Protein AF-A0A1M3M827-F1 (afdb_monomer)

Sequence (203 aa):
MSAQQFSNLPTFYITTDSAQPITSKSTWLPGYLSIVSSDSTERLSGPMTVRGRGNSTWNMAKKPYRIKMAKKTKLLNLPAHEKDWVLLANHADKTLIRNAVAFKIGSLLGFEFTPSARFVDVVVNNQFMGNYMLTDQIERGDLRVRLEKLDSTMSEQPALSGGYLLEIDGFASSEPVWFTSSQAVKITVKYPDDDEITPEQLN

Radius of gyration: 18.42 Å; Cα contacts (8 Å, |Δi|>4): 402; chains: 1; bounding box: 48×32×52 Å

Secondary structure (DSSP, 8-state):
-----SSSS-EEEEEEGGG-----SSPPEEEEEEEE-SSGGG-EEEEEEEEE--SGGGGSSS--EEEEEEEEE--TT-S--EEEEEEE--TT-TTS-HHHHHHHHHHHTT-S----EEEEEEEETTEEEEEEEEEE-SSB-TTSB--PPP-TT--STTGGGS--EEEE-TTGGGSSSEEE-TTS-EEEEEES-TTT--GGGG-

Foldseek 3Di:
DDDEAPDQFKEKEWEFVVLDDQLAQPDWTKTKIFIDHPPPVQTDIAIKTKHFDDDVQCPDPQTKMKIFGPAQPDHRVDPGRHGIKIWAPCVVPPVLCPLVVVLVVCVVVPPVAGKDWGKYWYDRSNRTRGITIIIDDADDDDNHPPWFDQDLVDLDPPSLVTDWDKDQDPVQVVALAWDADPVRTIIHTRPPDSVSDDPSNVD

pLDDT: mean 92.3, std 9.79, range [47.59, 98.88]

Nearest PDB structures (foldseek):
  8b8n-assembly1_A  TM=4.240E-01  e=1.982E+00  Homo sapiens
  3g7x-assembly1_A  TM=3.736E-01  e=1.982E+00  Rhipicephalus appendiculatus
  8cg6-assembly1_B  TM=3.820E-01  e=2.655E+00  Cercospora nicotianae

Mean predicted aligned error: 4.89 Å

Solvent-accessible surface area (backbone atoms only — not comparable to full-atom values): 11693 Å² total; per-residue (Å²): 131,82,92,65,53,91,58,98,39,38,19,39,40,38,38,35,58,94,60,55,78,81,84,35,66,81,55,70,42,51,30,37,40,38,35,36,46,94,52,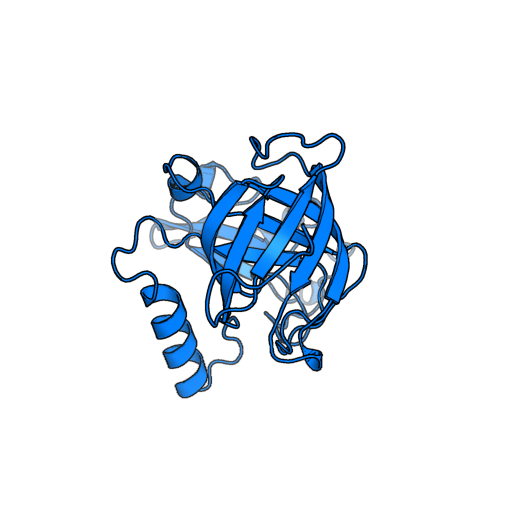70,86,44,42,48,70,48,55,26,32,36,23,28,35,74,69,78,53,45,79,43,95,56,65,24,37,37,39,34,38,80,52,66,42,58,62,71,77,42,87,38,66,41,35,58,34,28,35,42,38,42,67,89,45,91,79,62,41,67,66,51,51,53,30,51,49,36,51,74,73,63,47,94,58,53,62,56,71,44,68,28,34,36,26,49,63,90,40,79,71,47,66,29,36,39,29,59,52,96,48,80,37,76,84,39,48,76,58,54,81,64,58,80,88,49,84,49,84,75,55,68,71,48,44,72,39,76,39,86,28,99,60,21,92,78,46,96,44,56,52,67,48,99,84,72,47,41,29,23,57,67,30,57,48,83,92,57,56,52,75,73,80,74,110

Structure (mmCIF, N/CA/C/O backbone):
data_AF-A0A1M3M827-F1
#
_entry.id   AF-A0A1M3M827-F1
#
loop_
_atom_site.group_PDB
_atom_site.id
_atom_site.type_symbol
_atom_site.label_atom_id
_atom_site.label_alt_id
_atom_site.label_comp_id
_atom_site.label_asym_id
_atom_site.label_entity_id
_atom_site.label_seq_id
_atom_site.pdbx_PDB_ins_code
_atom_site.Cartn_x
_atom_site.Cartn_y
_atom_site.Cartn_z
_atom_site.occupancy
_atom_site.B_iso_or_equiv
_atom_site.auth_seq_id
_atom_site.auth_comp_id
_atom_site.auth_asym_id
_atom_site.auth_atom_id
_atom_site.pdbx_PDB_model_num
ATOM 1 N N . MET A 1 1 ? -12.960 4.162 25.028 1.00 47.59 1 MET A N 1
ATOM 2 C CA . MET A 1 1 ? -13.946 3.492 24.152 1.00 47.59 1 MET A CA 1
ATOM 3 C C . MET A 1 1 ? -13.252 2.312 23.498 1.00 47.59 1 MET A C 1
ATOM 5 O O . MET A 1 1 ? -12.124 2.488 23.053 1.00 47.59 1 MET A O 1
ATOM 9 N N . SER A 1 2 ? -13.852 1.122 23.516 1.00 62.44 2 SER A N 1
ATOM 10 C CA . SER A 1 2 ? -13.335 -0.037 22.779 1.00 62.44 2 SER A CA 1
ATOM 11 C C . SER A 1 2 ? -13.371 0.246 21.274 1.00 62.44 2 SER A C 1
ATOM 13 O O . SER A 1 2 ? -14.299 0.891 20.792 1.00 62.44 2 SER A O 1
ATOM 15 N N . ALA A 1 3 ? -12.349 -0.196 20.539 1.00 81.94 3 ALA A N 1
ATOM 16 C CA . ALA A 1 3 ? -12.320 -0.077 19.084 1.00 81.94 3 ALA A CA 1
ATOM 17 C C . ALA A 1 3 ? -13.508 -0.850 18.469 1.00 81.94 3 ALA A C 1
ATOM 19 O O . ALA A 1 3 ? -13.779 -1.982 18.871 1.00 81.94 3 ALA A O 1
ATOM 20 N N . GLN A 1 4 ? -14.218 -0.241 17.519 1.00 90.50 4 GLN A N 1
ATOM 21 C CA . GLN A 1 4 ? -15.413 -0.788 16.868 1.00 90.50 4 GLN A CA 1
ATOM 22 C C . GLN A 1 4 ? -15.358 -0.488 15.364 1.00 90.50 4 GLN A C 1
ATOM 24 O O . GLN A 1 4 ? -14.678 0.434 14.929 1.00 90.50 4 GLN A O 1
ATOM 29 N N . GLN A 1 5 ? -16.081 -1.245 14.544 1.00 93.88 5 GLN A N 1
ATOM 30 C CA . GLN A 1 5 ? -16.286 -0.825 13.161 1.00 93.88 5 GLN A CA 1
ATOM 31 C C . GLN A 1 5 ? -17.116 0.466 13.079 1.00 93.88 5 GLN A C 1
ATOM 33 O O . GLN A 1 5 ? -18.103 0.617 13.799 1.00 93.88 5 GLN A O 1
ATOM 38 N N . PHE A 1 6 ? -16.737 1.376 12.179 1.00 90.69 6 PHE A N 1
ATOM 39 C CA . PHE A 1 6 ? -17.527 2.582 11.876 1.00 90.69 6 PHE A CA 1
ATOM 40 C C . PHE A 1 6 ? -18.672 2.303 10.895 1.00 90.69 6 PHE A C 1
ATOM 42 O O . PHE A 1 6 ? -19.674 3.016 10.889 1.00 90.69 6 PHE A O 1
ATOM 49 N N . SER A 1 7 ? -18.526 1.264 10.076 1.00 92.81 7 SER A N 1
ATOM 50 C CA . SER A 1 7 ? -19.512 0.807 9.099 1.00 92.81 7 SER A CA 1
ATOM 51 C C . SER A 1 7 ? -19.560 -0.727 9.059 1.00 92.81 7 SER A C 1
ATOM 53 O O . SER A 1 7 ? -19.103 -1.402 9.980 1.00 92.81 7 SER A O 1
ATOM 55 N N . ASN A 1 8 ? -20.099 -1.306 7.986 1.00 93.62 8 ASN A N 1
ATOM 56 C CA . ASN A 1 8 ? -19.987 -2.738 7.704 1.00 93.62 8 ASN A CA 1
ATOM 57 C C . ASN A 1 8 ? -18.618 -3.140 7.113 1.00 93.62 8 ASN A C 1
ATOM 59 O O . ASN A 1 8 ? -18.412 -4.316 6.817 1.00 93.62 8 ASN A O 1
ATOM 63 N N . LEU A 1 9 ? -17.684 -2.198 6.943 1.00 97.25 9 LEU A N 1
ATOM 64 C CA . LEU A 1 9 ? -16.316 -2.457 6.493 1.00 97.25 9 LEU A CA 1
ATOM 65 C C . LEU A 1 9 ? -15.373 -2.729 7.676 1.00 97.25 9 LEU A C 1
ATOM 67 O O . LEU A 1 9 ? -15.563 -2.159 8.758 1.00 97.25 9 LEU A O 1
ATOM 71 N N . PRO A 1 10 ? -14.316 -3.544 7.498 1.00 98.12 10 PRO A N 1
ATOM 72 C CA . PRO A 1 10 ? -13.241 -3.634 8.477 1.00 98.12 10 PRO A CA 1
ATOM 73 C C . PRO A 1 10 ? -12.645 -2.251 8.752 1.00 98.12 10 PRO A C 1
ATOM 75 O O . PRO A 1 10 ? -12.460 -1.452 7.833 1.00 98.12 10 PRO A O 1
ATOM 78 N N . THR A 1 11 ? -12.337 -1.960 10.012 1.00 98.62 11 THR A N 1
ATOM 79 C CA . THR A 1 11 ? -11.741 -0.686 10.427 1.00 98.62 11 THR A CA 1
ATOM 80 C C . THR A 1 11 ? -10.292 -0.885 10.842 1.00 98.62 11 THR A C 1
ATOM 82 O O . THR A 1 11 ? -9.988 -1.694 11.717 1.00 98.62 11 THR A O 1
ATOM 85 N N . PHE A 1 12 ? -9.405 -0.119 10.217 1.00 98.62 12 PHE A N 1
ATOM 86 C CA . PHE A 1 12 ? -7.981 -0.052 10.505 1.00 98.62 12 PHE A CA 1
ATOM 87 C C . PHE A 1 12 ? -7.730 1.112 11.458 1.00 98.62 12 PHE A C 1
ATOM 89 O O . PHE A 1 12 ? -7.8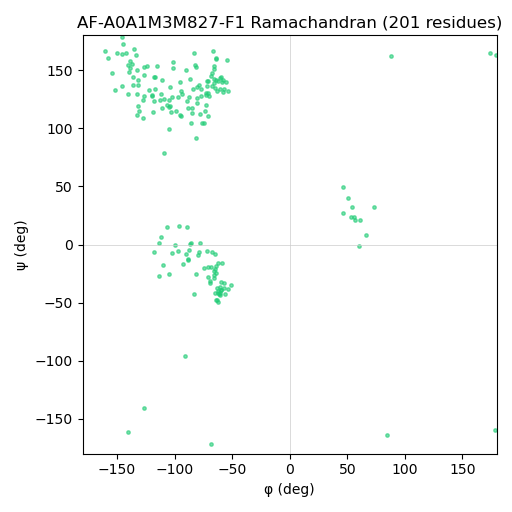43 2.275 11.074 1.00 98.62 12 PHE A O 1
ATOM 96 N N . TYR A 1 13 ? -7.357 0.799 12.691 1.00 98.56 13 TYR A N 1
ATOM 97 C CA . TYR A 1 13 ? -6.877 1.762 13.671 1.00 98.56 13 TYR A CA 1
ATOM 98 C C . TYR A 1 13 ? -5.356 1.812 13.625 1.00 98.56 13 TYR A C 1
ATOM 100 O O . TYR A 1 13 ? -4.685 0.857 14.013 1.00 98.56 13 TYR A O 1
ATOM 108 N N . ILE A 1 14 ? -4.824 2.925 13.138 1.00 98.69 14 ILE A N 1
ATOM 109 C CA . ILE A 1 14 ? -3.396 3.212 13.061 1.00 98.69 14 ILE A CA 1
ATOM 110 C C . ILE A 1 14 ? -3.060 4.203 14.172 1.00 98.69 14 ILE A C 1
ATOM 112 O O . ILE A 1 14 ? -3.570 5.324 14.190 1.00 98.69 14 ILE A O 1
ATOM 116 N N . THR A 1 15 ? -2.179 3.806 15.081 1.00 98.62 15 THR A N 1
ATOM 117 C CA . THR A 1 15 ? -1.658 4.678 16.138 1.00 98.62 15 THR A CA 1
ATOM 118 C C . THR A 1 15 ? -0.157 4.799 15.957 1.00 98.62 15 THR A C 1
ATOM 120 O O . THR A 1 15 ? 0.551 3.805 16.088 1.00 98.62 15 THR A O 1
ATOM 123 N N . THR A 1 16 ? 0.331 5.990 15.625 1.00 98.75 16 THR A N 1
ATOM 124 C CA . THR A 1 16 ? 1.771 6.263 15.568 1.00 98.75 16 THR A CA 1
ATOM 125 C C . THR A 1 16 ? 2.313 6.539 16.966 1.00 98.75 16 THR A C 1
ATOM 127 O O . THR A 1 16 ? 1.587 7.015 17.847 1.00 98.75 16 THR A O 1
ATOM 130 N N . ASP A 1 17 ? 3.597 6.264 17.174 1.00 98.44 17 ASP A N 1
ATOM 131 C CA . ASP A 1 17 ? 4.261 6.550 18.444 1.00 98.44 17 ASP A CA 1
ATOM 132 C C . ASP A 1 17 ? 4.130 8.039 18.785 1.00 98.44 17 ASP A C 1
ATOM 134 O O . ASP A 1 17 ? 4.293 8.912 17.928 1.00 98.44 17 ASP A O 1
ATOM 138 N N . SER A 1 18 ? 3.774 8.335 20.037 1.00 97.00 18 SER A N 1
ATOM 139 C CA . SER A 1 18 ? 3.491 9.697 20.519 1.00 97.00 18 SER A CA 1
ATOM 140 C C . SER A 1 18 ? 2.446 10.465 19.689 1.00 97.00 18 SER A C 1
ATOM 142 O O . SER A 1 18 ? 2.452 11.695 19.686 1.00 97.00 18 SER A O 1
ATOM 144 N N . ALA A 1 19 ? 1.563 9.756 18.973 1.00 97.56 19 ALA A N 1
ATOM 145 C CA . ALA A 1 19 ? 0.551 10.322 18.079 1.00 97.56 19 ALA A CA 1
ATOM 146 C C . ALA A 1 19 ? 1.119 11.283 17.011 1.00 97.56 19 ALA A C 1
ATOM 148 O O . ALA A 1 19 ? 0.445 12.224 16.582 1.00 97.56 19 ALA A O 1
ATOM 149 N N . GLN A 1 20 ? 2.352 11.038 16.554 1.00 98.25 20 GLN A N 1
ATOM 150 C CA . GLN A 1 20 ? 3.009 11.846 15.524 1.00 98.25 20 GLN A CA 1
ATOM 151 C C . GLN A 1 20 ? 2.194 11.886 14.216 1.00 98.25 20 GLN A C 1
ATOM 153 O O . GLN A 1 20 ? 1.786 10.832 13.714 1.00 98.25 20 GLN A O 1
ATOM 158 N N . PRO A 1 21 ? 1.959 13.066 13.617 1.00 97.94 21 PRO A N 1
ATOM 159 C CA . PRO A 1 21 ? 1.215 13.167 12.369 1.00 97.94 21 PRO A CA 1
ATOM 160 C C . PRO A 1 21 ? 2.028 12.616 11.188 1.00 97.94 21 PRO A C 1
ATOM 162 O O . PRO A 1 21 ? 3.225 12.862 11.055 1.00 97.94 21 PRO A O 1
ATOM 165 N N . ILE A 1 22 ? 1.360 11.908 10.274 1.00 98.31 22 ILE A N 1
ATOM 166 C CA . ILE A 1 22 ? 1.992 11.346 9.073 1.00 98.31 22 ILE A CA 1
ATOM 167 C C . ILE A 1 22 ? 2.097 12.440 8.000 1.00 98.31 22 ILE A C 1
ATOM 169 O O . ILE A 1 22 ? 1.177 12.638 7.204 1.00 98.31 22 ILE A O 1
ATOM 173 N N . THR A 1 23 ? 3.219 13.159 7.978 1.00 97.56 23 THR A N 1
ATOM 174 C CA . THR A 1 23 ? 3.442 14.341 7.118 1.00 97.56 23 THR A CA 1
ATOM 175 C C . THR A 1 23 ? 4.511 14.146 6.043 1.00 97.56 23 THR A C 1
ATOM 177 O O . THR A 1 23 ? 4.770 15.062 5.264 1.00 97.56 23 THR A O 1
ATOM 180 N N . SER A 1 24 ? 5.115 12.960 5.957 1.00 97.62 24 SER A N 1
ATOM 181 C CA . SER A 1 24 ? 6.219 12.673 5.039 1.00 97.62 24 SER A CA 1
ATOM 182 C C . SER A 1 24 ? 5.945 11.447 4.175 1.00 97.62 24 SER A C 1
ATOM 184 O O . SER A 1 24 ? 5.335 10.474 4.623 1.00 97.62 24 SER A O 1
ATOM 186 N N . LYS A 1 25 ? 6.439 11.488 2.932 1.00 95.88 25 LYS A N 1
ATOM 187 C CA . LYS A 1 25 ? 6.474 10.334 2.026 1.00 95.88 25 LYS A CA 1
ATOM 188 C C . LYS A 1 25 ? 7.728 9.483 2.169 1.00 95.88 25 LYS A C 1
ATOM 190 O O . LYS A 1 25 ? 7.746 8.397 1.611 1.00 95.88 25 LYS A O 1
ATOM 195 N N . SER A 1 26 ? 8.767 9.952 2.847 1.00 94.62 26 SER A N 1
ATOM 196 C CA . SER A 1 26 ? 10.057 9.254 2.959 1.00 94.62 26 SER A CA 1
ATOM 197 C C . SER A 1 26 ? 10.345 8.789 4.384 1.00 94.62 26 SER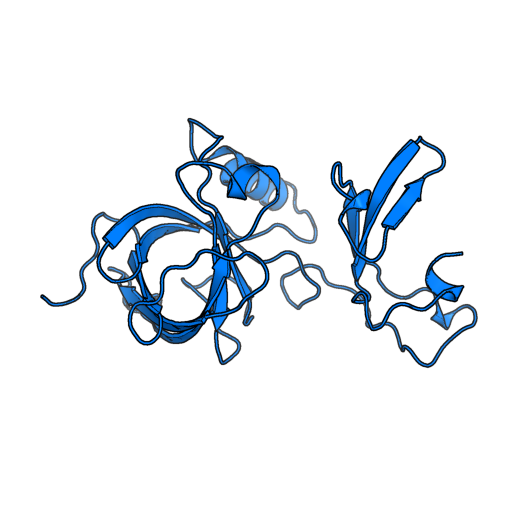 A C 1
ATOM 199 O O . SER A 1 26 ? 11.012 7.779 4.581 1.00 94.62 26 SER A O 1
ATOM 201 N N . THR A 1 27 ? 9.788 9.471 5.384 1.00 97.69 27 THR A N 1
ATOM 202 C CA . THR A 1 27 ? 9.985 9.140 6.796 1.00 97.69 27 THR A CA 1
ATOM 203 C C . THR A 1 27 ? 8.947 8.124 7.247 1.00 97.69 27 THR A C 1
ATOM 205 O O . THR A 1 27 ? 7.748 8.404 7.239 1.00 97.69 27 THR A O 1
ATOM 208 N N . TRP A 1 28 ? 9.412 6.949 7.658 1.00 98.44 28 TRP A N 1
ATOM 209 C CA . TRP A 1 28 ? 8.583 5.941 8.307 1.00 98.44 28 TRP A CA 1
ATOM 210 C C . TRP A 1 28 ? 8.404 6.281 9.784 1.00 98.44 28 TRP A C 1
ATOM 212 O O . TRP A 1 28 ? 9.386 6.445 10.504 1.00 98.44 28 TRP A O 1
ATOM 222 N N . LEU A 1 29 ? 7.155 6.356 10.233 1.00 98.75 29 LEU A N 1
ATOM 223 C CA . LEU A 1 29 ? 6.816 6.508 11.642 1.00 98.75 29 LEU A CA 1
ATOM 224 C C . LEU A 1 29 ? 6.489 5.135 12.235 1.00 98.75 29 LEU A C 1
ATOM 226 O O . LEU A 1 29 ? 5.648 4.439 11.660 1.00 98.75 29 LEU A O 1
ATOM 230 N N . PRO A 1 30 ? 7.124 4.727 13.345 1.00 98.75 30 PRO A N 1
ATOM 231 C CA . PRO A 1 30 ? 6.715 3.538 14.080 1.00 98.75 30 PRO A CA 1
ATOM 232 C C . PRO A 1 30 ? 5.328 3.726 14.705 1.00 98.75 30 PRO A C 1
ATOM 234 O O . PRO A 1 30 ? 4.872 4.848 14.953 1.00 98.75 30 PRO A O 1
ATOM 237 N N . GLY A 1 31 ? 4.640 2.610 14.914 1.00 98.44 31 GLY A N 1
ATOM 238 C CA . GLY A 1 31 ? 3.319 2.585 15.511 1.00 98.44 31 GLY A CA 1
ATOM 239 C C . GLY A 1 31 ? 2.727 1.185 15.599 1.00 98.44 31 GLY A C 1
ATOM 240 O O . GLY A 1 31 ? 3.411 0.158 15.529 1.00 98.44 31 GLY A O 1
ATOM 241 N N . TYR A 1 32 ? 1.409 1.146 15.736 1.00 98.62 32 TYR A N 1
ATOM 242 C CA . TYR A 1 32 ? 0.635 -0.070 15.918 1.00 98.62 32 TYR A CA 1
ATOM 243 C C . TYR A 1 32 ? -0.619 -0.037 15.044 1.00 98.62 32 TYR A C 1
ATOM 245 O O . TYR A 1 32 ? -1.301 0.986 14.950 1.00 98.62 32 TYR A O 1
ATOM 253 N N . LEU A 1 33 ? -0.921 -1.163 14.399 1.00 98.62 33 LEU A N 1
ATOM 254 C CA . LEU A 1 33 ? -2.166 -1.381 13.669 1.00 98.62 33 LEU A CA 1
ATOM 255 C C . LEU A 1 33 ? -3.074 -2.288 14.497 1.00 98.62 33 LEU A C 1
ATOM 257 O O . LEU A 1 33 ? -2.628 -3.318 14.999 1.00 98.62 33 LEU A O 1
ATOM 261 N N . SER A 1 34 ? -4.354 -1.942 14.582 1.00 98.31 34 SER A N 1
ATOM 262 C CA . SER A 1 34 ? -5.420 -2.821 15.058 1.00 98.31 34 SER A CA 1
ATOM 263 C C . SER A 1 34 ? -6.549 -2.864 14.031 1.00 98.31 34 SER A C 1
ATOM 265 O O . SER A 1 34 ? -7.070 -1.825 13.626 1.00 98.31 34 SER A O 1
ATOM 267 N N . ILE A 1 35 ? -6.909 -4.062 13.586 1.00 98.25 35 ILE A N 1
ATOM 268 C CA . ILE A 1 35 ? -7.969 -4.320 12.617 1.00 98.25 35 ILE A CA 1
ATOM 269 C C . ILE A 1 35 ? -9.172 -4.880 13.361 1.00 98.25 35 ILE A C 1
ATOM 271 O O . ILE A 1 35 ? -9.118 -5.966 13.944 1.00 98.25 35 ILE A O 1
ATOM 275 N N . VAL A 1 36 ? -10.279 -4.150 13.288 1.00 97.75 36 VAL A N 1
ATOM 276 C CA . VAL A 1 36 ? -11.575 -4.579 13.809 1.00 97.75 36 VAL A CA 1
ATOM 277 C C . VAL A 1 36 ? -12.462 -4.976 12.636 1.00 97.75 36 VAL A C 1
ATOM 279 O O . VAL A 1 36 ? -12.691 -4.177 11.732 1.00 97.75 36 VAL A O 1
ATOM 282 N N . SER A 1 37 ? -12.973 -6.204 12.658 1.00 97.06 37 SER A N 1
ATOM 283 C CA . SER A 1 37 ? -13.896 -6.738 11.651 1.00 97.06 37 SER A CA 1
ATOM 284 C C . SER A 1 37 ? -14.969 -7.598 12.319 1.00 97.06 37 SER A C 1
ATOM 286 O O . SER A 1 37 ? -14.763 -8.149 13.410 1.00 97.06 37 SER A O 1
ATOM 288 N N . SER A 1 38 ? -16.127 -7.709 11.678 1.00 95.44 38 SER A N 1
ATOM 289 C CA . SER A 1 38 ? -17.207 -8.603 12.091 1.00 95.44 38 SER A CA 1
ATOM 290 C C . SER A 1 38 ? -16.804 -10.058 11.862 1.00 95.44 38 SER A C 1
ATOM 292 O O . SER A 1 38 ? -17.126 -10.911 12.686 1.00 95.44 38 SER A O 1
ATOM 294 N N . ASP A 1 39 ? -16.013 -10.310 10.818 1.00 96.00 39 ASP A N 1
ATOM 295 C CA . ASP A 1 39 ? -15.304 -11.564 10.606 1.00 96.00 39 ASP A CA 1
ATOM 296 C C . ASP A 1 39 ? -14.116 -11.653 11.576 1.00 96.00 39 ASP A C 1
ATOM 298 O O . ASP A 1 39 ? -13.168 -10.865 11.523 1.00 96.00 39 ASP A O 1
ATOM 302 N N . SER A 1 40 ? -14.168 -12.613 12.499 1.00 94.81 40 SER A N 1
ATOM 303 C CA . SER A 1 40 ? -13.110 -12.815 13.488 1.00 94.81 40 SER A CA 1
ATOM 304 C C . SER A 1 40 ? -11.785 -13.267 12.873 1.00 94.81 40 SER A C 1
ATOM 306 O O . SER A 1 40 ? -10.746 -13.019 13.483 1.00 94.81 40 SER A O 1
ATOM 308 N N . THR A 1 41 ? -11.799 -13.872 11.682 1.00 96.56 41 THR A N 1
ATOM 309 C CA . THR A 1 41 ? -10.589 -14.328 10.975 1.00 96.56 41 THR A CA 1
ATOM 310 C C . THR A 1 41 ? -9.796 -13.172 10.365 1.00 96.56 41 THR A C 1
ATOM 312 O O . THR A 1 41 ? -8.599 -13.296 10.128 1.00 96.56 41 THR A O 1
ATOM 315 N N . GLU A 1 42 ? -10.440 -12.021 10.163 1.00 96.75 42 GLU A N 1
ATOM 316 C CA . GLU A 1 42 ? -9.810 -10.811 9.632 1.00 96.75 42 GLU A CA 1
ATOM 317 C C . GLU A 1 42 ? -9.200 -9.916 10.719 1.00 96.75 42 GLU A C 1
ATOM 319 O O . GLU A 1 42 ? -8.462 -8.975 10.411 1.00 96.75 42 GLU A O 1
ATOM 324 N N . ARG A 1 43 ? -9.520 -10.178 11.9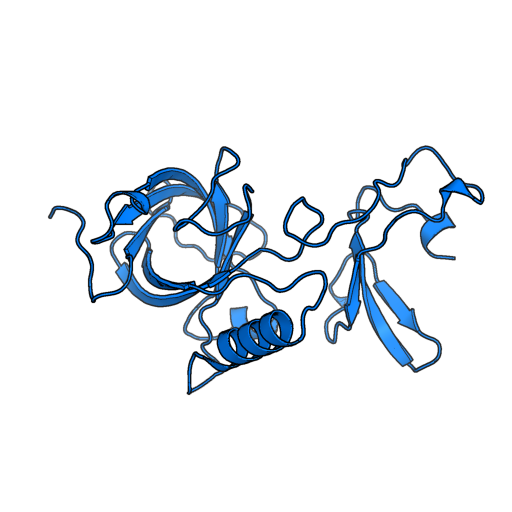92 1.00 97.19 43 ARG A N 1
ATOM 325 C CA . ARG A 1 43 ? -9.025 -9.390 13.123 1.00 97.19 43 ARG A CA 1
ATOM 326 C C . ARG A 1 43 ? -7.547 -9.657 13.329 1.00 97.19 43 ARG A C 1
ATOM 328 O O . ARG A 1 43 ? -7.111 -10.798 13.453 1.00 97.19 43 ARG A O 1
ATOM 335 N N . LEU A 1 44 ? -6.783 -8.583 13.430 1.00 96.88 44 LEU A N 1
ATOM 336 C CA . LEU A 1 44 ? -5.348 -8.651 13.637 1.00 96.88 44 LEU A CA 1
ATOM 337 C C . LEU A 1 44 ? -4.873 -7.387 14.328 1.00 96.88 44 LEU A C 1
ATOM 339 O O . LEU A 1 44 ? -5.385 -6.302 14.070 1.00 96.88 44 LEU A O 1
ATOM 343 N N . SER A 1 45 ? -3.849 -7.511 15.160 1.00 97.75 45 SER A N 1
ATOM 344 C CA . SER A 1 45 ? -3.137 -6.354 15.669 1.00 97.75 45 SER A CA 1
ATOM 345 C C . SER A 1 45 ? -1.639 -6.610 15.720 1.00 97.75 45 SER A C 1
ATOM 347 O O . SER A 1 45 ? -1.191 -7.743 15.908 1.00 97.75 45 SER A O 1
ATOM 349 N N . GLY A 1 46 ? -0.844 -5.564 15.529 1.00 97.88 46 GLY A N 1
ATOM 350 C CA . GLY A 1 46 ? 0.600 -5.712 15.565 1.00 97.88 46 GLY A CA 1
ATOM 351 C C . GLY A 1 46 ? 1.372 -4.426 15.305 1.00 97.88 46 GLY A C 1
ATOM 352 O O . GLY A 1 46 ? 0.822 -3.460 14.767 1.00 97.88 46 GLY A O 1
ATOM 353 N N . PRO A 1 47 ? 2.666 -4.424 15.669 1.00 98.62 47 PRO A N 1
ATOM 354 C CA . PRO A 1 47 ? 3.550 -3.310 15.389 1.00 98.62 47 PRO A CA 1
ATOM 355 C C . PRO A 1 47 ? 3.753 -3.151 13.882 1.00 98.62 47 PRO A C 1
ATOM 357 O O . PRO A 1 47 ? 3.868 -4.126 13.126 1.00 98.62 47 PRO A O 1
ATOM 360 N N . MET A 1 48 ? 3.814 -1.899 13.460 1.00 98.69 48 MET A N 1
ATOM 361 C CA . MET A 1 48 ? 3.949 -1.497 12.069 1.00 98.69 48 MET A CA 1
ATOM 362 C C . MET A 1 48 ? 4.703 -0.174 11.984 1.00 98.69 48 MET A C 1
ATOM 364 O O . MET A 1 48 ? 4.840 0.544 12.971 1.00 98.69 48 MET A O 1
ATOM 368 N N . THR A 1 49 ? 5.174 0.165 10.795 1.00 98.88 49 THR A N 1
ATOM 369 C CA . THR A 1 49 ? 5.531 1.539 10.460 1.00 98.88 49 THR A CA 1
ATOM 370 C C . THR A 1 49 ? 4.614 2.058 9.362 1.00 98.88 49 THR A C 1
ATOM 372 O O . THR A 1 49 ? 4.073 1.295 8.558 1.00 98.88 49 THR A O 1
ATOM 375 N N . VAL A 1 50 ? 4.421 3.372 9.313 1.00 98.81 50 VAL A N 1
ATOM 376 C CA . VAL A 1 50 ? 3.566 4.033 8.325 1.00 98.81 50 VAL A CA 1
ATOM 377 C C . VAL A 1 50 ? 4.237 5.278 7.768 1.00 98.81 50 VAL A C 1
ATOM 379 O O . VAL A 1 50 ? 4.932 6.003 8.477 1.00 98.81 50 VAL A O 1
ATOM 382 N N . ARG A 1 51 ? 4.012 5.539 6.483 1.00 98.69 51 ARG A N 1
ATOM 383 C CA . ARG A 1 51 ? 4.373 6.797 5.825 1.00 98.69 51 ARG A CA 1
ATOM 384 C C . ARG A 1 51 ? 3.310 7.210 4.818 1.00 98.69 51 ARG A C 1
ATOM 386 O O . ARG A 1 51 ? 2.472 6.408 4.394 1.00 98.69 51 ARG A O 1
ATOM 393 N N . GLY A 1 52 ? 3.369 8.465 4.399 1.00 98.38 52 GLY A N 1
ATOM 394 C CA . GLY A 1 52 ? 2.646 8.948 3.234 1.00 98.38 52 GLY A CA 1
ATOM 395 C C . GLY A 1 52 ? 3.120 8.288 1.940 1.00 98.38 52 GLY A C 1
ATOM 396 O O . GLY A 1 52 ? 4.232 7.762 1.857 1.00 98.38 52 GLY A O 1
ATOM 397 N N . ARG A 1 53 ? 2.294 8.338 0.894 1.00 96.38 53 ARG A N 1
ATOM 398 C CA . ARG A 1 53 ? 2.695 7.888 -0.447 1.00 96.38 53 ARG A CA 1
ATOM 399 C C . ARG A 1 53 ? 2.068 8.712 -1.570 1.00 96.38 53 ARG A C 1
ATOM 401 O O . ARG A 1 53 ? 1.226 9.578 -1.342 1.00 96.38 53 ARG A O 1
ATOM 408 N N . GLY A 1 54 ? 2.437 8.355 -2.797 1.00 93.12 54 GLY A N 1
ATOM 409 C CA . GLY A 1 54 ? 1.879 8.904 -4.027 1.00 93.12 54 GLY A CA 1
ATOM 410 C C . GLY A 1 54 ? 2.596 10.162 -4.510 1.00 93.12 54 GLY A C 1
ATOM 411 O O . GLY A 1 54 ? 3.311 10.828 -3.763 1.00 93.12 54 GLY A O 1
ATOM 412 N N . ASN A 1 55 ? 2.390 10.481 -5.782 1.00 91.69 55 ASN A N 1
ATOM 413 C CA . ASN A 1 55 ? 2.936 11.681 -6.408 1.00 91.69 55 ASN A CA 1
ATOM 414 C C . ASN A 1 55 ? 1.920 12.815 -6.263 1.00 91.69 55 ASN A C 1
ATOM 416 O O . ASN A 1 55 ? 1.807 13.397 -5.184 1.00 91.69 55 ASN A O 1
ATOM 420 N N . SER A 1 56 ? 1.091 13.055 -7.275 1.00 92.50 56 SER A N 1
ATOM 421 C CA . SER A 1 56 ? 0.053 14.096 -7.232 1.00 92.50 56 SER A CA 1
ATOM 422 C C . SER A 1 56 ? -0.938 13.937 -6.068 1.00 92.50 56 SER A C 1
ATOM 424 O O . SER A 1 56 ? -1.315 14.921 -5.432 1.00 92.50 56 SER A O 1
ATOM 426 N N . THR A 1 57 ? -1.321 12.701 -5.723 1.00 94.75 57 THR A N 1
ATOM 427 C CA . THR A 1 57 ? -2.295 12.423 -4.652 1.00 94.75 57 THR A CA 1
ATOM 428 C C . THR A 1 57 ? -1.810 12.821 -3.264 1.00 94.75 57 THR A C 1
ATOM 430 O O . THR A 1 57 ? -2.625 13.021 -2.368 1.00 94.75 57 THR A O 1
ATOM 433 N N . TRP A 1 58 ? -0.497 12.947 -3.063 1.00 96.06 58 TRP A N 1
ATOM 434 C CA . TRP A 1 58 ? 0.046 13.389 -1.782 1.00 96.06 58 TRP A CA 1
ATOM 435 C C . TRP A 1 58 ? -0.323 14.835 -1.462 1.00 96.06 58 TRP A C 1
ATOM 437 O O . TRP A 1 58 ? -0.491 15.178 -0.297 1.00 96.06 58 TRP A O 1
ATOM 447 N N . ASN A 1 59 ? -0.525 15.674 -2.475 1.00 95.50 59 ASN A N 1
ATOM 448 C CA . ASN A 1 59 ? -0.881 17.081 -2.292 1.00 95.50 59 ASN A CA 1
ATOM 449 C C . ASN A 1 59 ? -2.397 17.301 -2.144 1.00 95.50 59 ASN A C 1
ATOM 451 O O . ASN A 1 59 ? -2.840 18.425 -1.943 1.00 95.50 59 ASN A O 1
ATOM 455 N N . MET A 1 60 ? -3.203 16.236 -2.189 1.00 96.62 60 MET A N 1
ATOM 456 C CA . MET A 1 60 ? -4.658 16.310 -2.032 1.00 96.62 60 MET A CA 1
ATOM 457 C C . MET A 1 60 ? -5.081 16.349 -0.559 1.00 96.62 60 MET A C 1
ATOM 459 O O . MET A 1 60 ? -4.292 16.020 0.327 1.00 96.62 60 MET A O 1
ATOM 463 N N . ALA A 1 61 ? -6.333 16.724 -0.284 1.00 96.12 61 ALA A N 1
ATOM 464 C CA . ALA A 1 61 ? -6.839 16.850 1.086 1.00 96.12 61 ALA A CA 1
ATOM 465 C C . ALA A 1 61 ? -6.782 15.521 1.860 1.00 96.12 61 ALA A C 1
ATOM 467 O O . ALA A 1 61 ? -6.357 15.489 3.012 1.00 96.12 61 ALA A O 1
ATOM 468 N N . LYS A 1 62 ? -7.150 14.410 1.209 1.00 97.44 62 LYS A N 1
ATOM 469 C CA . LYS A 1 62 ? -7.111 13.072 1.809 1.00 97.44 62 LYS A CA 1
ATOM 470 C C . LYS A 1 62 ? -5.856 12.317 1.380 1.00 97.44 62 LYS A C 1
ATOM 472 O O . LYS A 1 62 ? -5.692 11.994 0.202 1.00 97.44 62 LYS A O 1
ATOM 477 N N . LYS A 1 63 ? -4.979 12.028 2.343 1.00 98.06 63 LYS A N 1
ATOM 478 C CA . LYS A 1 63 ? -3.659 11.435 2.095 1.00 98.06 63 LYS A CA 1
ATOM 479 C C . LYS A 1 63 ? -3.738 9.908 1.973 1.00 98.06 63 LYS A C 1
ATOM 481 O O . LYS A 1 63 ? -4.383 9.285 2.815 1.00 98.06 63 LYS A O 1
ATOM 486 N N . PRO A 1 64 ? -3.096 9.286 0.968 1.00 98.44 64 PRO A N 1
ATOM 487 C CA . PRO A 1 64 ? -2.885 7.842 0.930 1.00 98.44 64 PRO A CA 1
ATOM 488 C C . PRO A 1 64 ? -1.663 7.438 1.768 1.00 98.44 64 PRO A C 1
ATOM 490 O O . PRO A 1 64 ? -0.710 8.212 1.909 1.00 98.44 64 PRO A O 1
ATOM 493 N N . TYR A 1 65 ? -1.659 6.197 2.252 1.00 98.75 65 TYR A N 1
ATOM 494 C CA . TYR A 1 65 ? -0.611 5.679 3.136 1.00 98.75 65 TYR A CA 1
ATOM 495 C C . TYR A 1 65 ? 0.002 4.385 2.603 1.00 98.75 65 TYR A C 1
ATOM 497 O O . TYR A 1 65 ? -0.649 3.615 1.892 1.00 98.75 65 TYR A O 1
ATOM 505 N N . ARG A 1 66 ? 1.261 4.143 2.966 1.00 98.69 66 ARG A N 1
ATOM 506 C CA . ARG A 1 66 ? 1.893 2.821 2.914 1.00 98.69 66 ARG A CA 1
ATOM 507 C C . ARG A 1 66 ? 2.136 2.384 4.354 1.00 98.69 66 ARG A C 1
ATOM 509 O O . ARG A 1 66 ? 2.680 3.162 5.138 1.00 98.69 66 ARG A O 1
ATOM 516 N N . ILE A 1 67 ? 1.717 1.171 4.685 1.00 98.56 67 ILE A N 1
ATOM 517 C CA . ILE A 1 67 ? 1.954 0.538 5.984 1.00 98.56 67 ILE A CA 1
ATOM 518 C C . ILE A 1 67 ? 2.930 -0.620 5.789 1.00 98.56 67 ILE A C 1
ATOM 520 O O . ILE A 1 67 ? 2.864 -1.320 4.780 1.00 98.56 67 ILE A O 1
ATOM 524 N N . LYS A 1 68 ? 3.837 -0.817 6.739 1.00 98.69 68 LYS A N 1
ATOM 525 C CA . LYS A 1 68 ? 4.799 -1.917 6.752 1.00 98.69 68 LYS A CA 1
ATOM 526 C C . LYS A 1 68 ? 4.697 -2.635 8.089 1.00 98.69 68 LYS A C 1
ATOM 528 O O . LYS A 1 68 ? 5.082 -2.099 9.123 1.00 98.69 68 LYS A O 1
ATOM 533 N N . MET A 1 69 ? 4.157 -3.845 8.074 1.00 98.69 69 MET A N 1
ATOM 534 C CA . MET A 1 69 ? 4.054 -4.695 9.258 1.00 98.69 69 MET A CA 1
ATOM 535 C C . MET A 1 69 ? 5.449 -5.162 9.692 1.00 98.69 69 MET A C 1
ATOM 537 O O . MET A 1 69 ? 6.305 -5.450 8.852 1.00 98.69 69 MET A O 1
ATOM 541 N N . ALA A 1 70 ? 5.687 -5.299 11.000 1.00 98.25 70 ALA A N 1
ATOM 542 C CA . ALA A 1 70 ? 6.984 -5.773 11.502 1.00 98.25 70 ALA A CA 1
ATOM 543 C C . ALA A 1 70 ? 7.343 -7.183 10.981 1.00 98.25 70 ALA A C 1
ATOM 545 O O . ALA A 1 70 ? 8.513 -7.502 10.741 1.00 98.25 70 ALA A O 1
ATOM 546 N N . LYS A 1 71 ? 6.326 -8.024 10.760 1.00 97.75 71 LYS A N 1
ATOM 547 C CA . LYS A 1 71 ? 6.433 -9.376 10.197 1.00 97.75 71 LYS A CA 1
ATOM 548 C C . LYS A 1 71 ? 5.542 -9.504 8.963 1.00 97.75 71 LYS A C 1
ATOM 550 O O . LYS A 1 71 ? 4.538 -8.801 8.858 1.00 97.75 71 LYS A O 1
ATOM 555 N N . LYS A 1 72 ? 5.902 -10.406 8.039 1.00 97.50 72 LYS A N 1
ATOM 556 C CA . LYS A 1 72 ? 5.023 -10.753 6.911 1.00 97.50 72 LYS A CA 1
ATOM 557 C C . LYS A 1 72 ? 3.662 -11.167 7.471 1.00 97.50 72 LYS A C 1
ATOM 559 O O . LYS A 1 72 ? 3.607 -11.875 8.473 1.00 97.50 72 LYS A O 1
ATOM 564 N N . THR A 1 73 ? 2.598 -10.620 6.899 1.00 96.69 73 THR A N 1
ATOM 565 C CA . THR A 1 73 ? 1.244 -10.734 7.442 1.00 96.69 73 THR A CA 1
ATOM 566 C C . THR A 1 73 ? 0.253 -10.802 6.292 1.00 96.69 73 THR A C 1
ATOM 568 O O . THR A 1 73 ? 0.371 -10.031 5.347 1.00 96.69 73 THR A O 1
ATOM 571 N N . LYS A 1 74 ? -0.739 -11.693 6.374 1.00 96.62 74 LYS A N 1
ATOM 572 C CA . LYS A 1 74 ? -1.910 -11.647 5.490 1.00 96.62 74 LYS A CA 1
ATOM 573 C C . LYS A 1 74 ? -2.931 -10.690 6.094 1.00 96.62 74 LYS A C 1
ATOM 575 O O . LYS A 1 74 ? -3.405 -10.936 7.200 1.00 96.62 74 LYS A O 1
ATOM 580 N N . LEU A 1 75 ? -3.256 -9.599 5.405 1.00 97.56 75 LEU A N 1
ATOM 581 C CA . LEU A 1 75 ? -4.275 -8.655 5.873 1.00 97.56 75 LEU A CA 1
ATOM 582 C C . LEU A 1 75 ? -5.631 -8.984 5.251 1.00 97.56 75 LEU A C 1
ATOM 584 O O . LEU A 1 75 ? -5.714 -9.164 4.042 1.00 97.56 75 LEU A O 1
ATOM 588 N N . LEU A 1 76 ? -6.691 -9.040 6.066 1.00 97.50 76 LEU A N 1
ATOM 589 C CA . LEU A 1 76 ? -8.075 -9.293 5.625 1.00 97.50 76 LEU A CA 1
ATOM 590 C C . LEU A 1 76 ? -8.233 -10.524 4.716 1.00 97.50 76 LEU A C 1
ATOM 592 O O . LEU A 1 76 ? -8.944 -10.477 3.709 1.00 97.50 76 LEU A O 1
ATOM 596 N N . ASN A 1 77 ? -7.516 -11.604 5.042 1.00 95.31 77 ASN A N 1
ATOM 597 C CA . ASN A 1 77 ? -7.487 -12.846 4.263 1.00 95.31 77 ASN A CA 1
ATOM 598 C C . ASN A 1 77 ? -7.065 -12.666 2.792 1.00 95.31 77 ASN A C 1
ATOM 600 O O . ASN A 1 77 ? -7.347 -13.524 1.955 1.00 95.31 77 ASN A O 1
ATOM 604 N N . LEU A 1 78 ? -6.377 -11.566 2.464 1.00 96.50 78 LEU A N 1
ATOM 605 C CA . LEU A 1 78 ? -5.821 -11.362 1.133 1.00 96.50 78 LEU A CA 1
ATOM 606 C C . LEU A 1 78 ? -4.714 -12.391 0.834 1.00 96.50 78 LEU A C 1
ATOM 608 O O . LEU A 1 78 ? -4.050 -12.864 1.764 1.00 96.50 78 LEU A O 1
ATOM 612 N N . PRO A 1 79 ? -4.499 -12.753 -0.447 1.00 95.06 79 PRO A N 1
ATOM 613 C CA . PRO A 1 79 ? -3.592 -13.841 -0.812 1.00 95.06 79 PRO A CA 1
ATOM 614 C C . PRO A 1 79 ? -2.136 -13.602 -0.395 1.00 95.06 79 PRO A C 1
ATOM 616 O O . PRO A 1 79 ? -1.489 -14.519 0.119 1.00 95.06 79 PRO A O 1
ATOM 619 N N . ALA A 1 80 ? -1.632 -12.379 -0.594 1.00 95.50 80 ALA A N 1
ATOM 620 C CA . ALA A 1 80 ? -0.241 -12.037 -0.330 1.00 95.50 80 ALA A CA 1
ATOM 621 C C . ALA A 1 80 ? 0.101 -12.142 1.165 1.00 95.50 80 ALA A C 1
ATOM 623 O O . ALA A 1 80 ? -0.622 -11.654 2.035 1.00 95.50 80 ALA A O 1
ATOM 624 N N . HIS A 1 81 ? 1.244 -12.760 1.465 1.00 96.44 81 HIS A N 1
ATOM 625 C CA . HIS A 1 81 ? 1.810 -12.841 2.809 1.00 96.44 81 HIS A CA 1
ATOM 626 C C . HIS A 1 81 ? 3.057 -11.959 2.873 1.00 96.44 81 HIS A C 1
ATOM 628 O O . HIS A 1 81 ? 4.180 -12.445 2.770 1.00 96.44 81 HIS A O 1
ATOM 634 N N . GLU A 1 82 ? 2.853 -10.651 3.016 1.00 96.75 8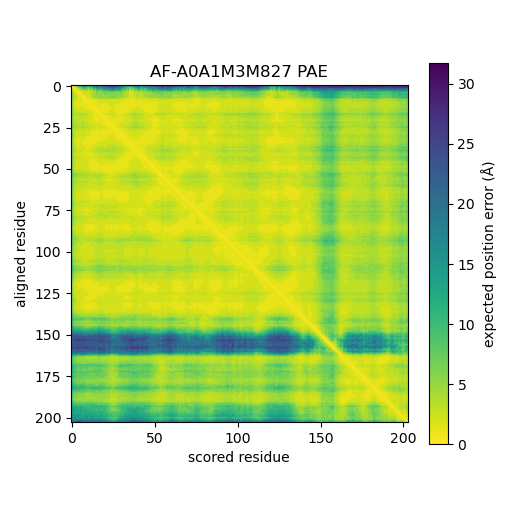2 GLU A N 1
ATOM 635 C CA . GLU A 1 82 ? 3.924 -9.660 2.895 1.00 96.75 82 GLU A CA 1
ATOM 636 C C . GLU A 1 82 ? 3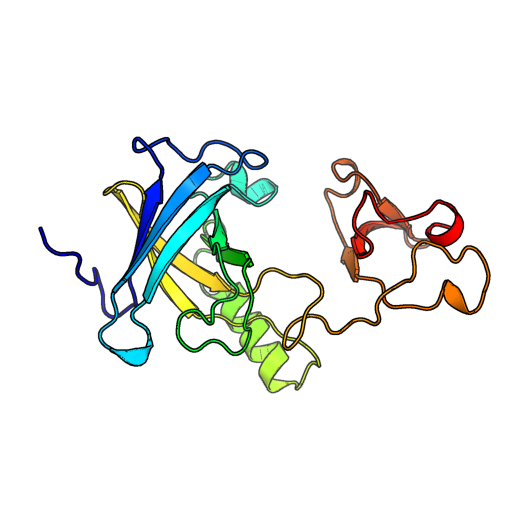.894 -8.605 4.002 1.00 96.75 82 GLU A C 1
ATOM 638 O O . GLU A 1 82 ? 2.960 -8.534 4.807 1.00 96.75 82 GLU A O 1
ATOM 643 N N . LYS A 1 83 ? 4.972 -7.821 4.106 1.00 97.56 83 LYS A N 1
ATOM 644 C CA . LYS A 1 83 ? 5.084 -6.748 5.106 1.00 97.56 83 LYS A CA 1
ATOM 645 C C . LYS A 1 83 ? 4.404 -5.466 4.647 1.00 97.56 83 LYS A C 1
ATOM 647 O O . LYS A 1 83 ? 3.739 -4.815 5.449 1.00 97.56 83 LYS A O 1
ATOM 652 N N . ASP A 1 84 ? 4.588 -5.100 3.387 1.00 97.75 84 ASP A N 1
ATOM 653 C CA . ASP A 1 84 ? 4.178 -3.809 2.856 1.00 97.75 84 ASP A CA 1
ATOM 654 C C . ASP A 1 84 ? 2.793 -3.862 2.229 1.00 97.75 84 ASP A C 1
ATOM 656 O O . ASP A 1 84 ? 2.519 -4.694 1.370 1.00 97.75 84 ASP A O 1
ATOM 660 N N . TRP A 1 85 ? 1.933 -2.935 2.625 1.00 98.44 85 TRP A N 1
ATOM 661 C CA . TRP A 1 85 ? 0.571 -2.807 2.125 1.00 98.44 85 TRP A CA 1
ATOM 662 C C . TRP A 1 85 ? 0.242 -1.345 1.865 1.00 98.44 85 TRP A C 1
ATOM 664 O O . TRP A 1 85 ? 0.823 -0.429 2.459 1.00 98.44 85 TRP A O 1
ATOM 674 N N . VAL A 1 86 ? -0.711 -1.111 0.971 1.00 98.62 86 VAL A N 1
ATOM 675 C CA . VAL A 1 86 ? -1.091 0.235 0.554 1.00 98.62 86 VAL A CA 1
ATOM 676 C C . VAL A 1 86 ? -2.536 0.519 0.931 1.00 98.62 86 VAL A C 1
ATOM 678 O O . VAL A 1 86 ? -3.430 -0.272 0.654 1.00 98.62 86 VAL A O 1
ATOM 681 N N . LEU A 1 87 ? -2.760 1.698 1.509 1.00 98.81 87 LEU A N 1
ATOM 682 C CA . LEU A 1 87 ? -4.077 2.284 1.723 1.00 98.81 87 LEU A CA 1
ATOM 683 C C . LEU A 1 87 ? -4.271 3.410 0.704 1.00 98.81 87 LEU A C 1
ATOM 685 O O . LEU A 1 87 ? -3.780 4.534 0.875 1.00 98.81 87 LEU A O 1
ATOM 689 N N . LEU A 1 88 ? -4.985 3.112 -0.379 1.00 98.50 88 LEU A N 1
ATOM 690 C CA . LEU A 1 88 ? -5.350 4.100 -1.387 1.00 98.50 88 LEU A CA 1
ATOM 691 C C . LEU A 1 88 ? -6.555 4.911 -0.916 1.00 98.50 88 LEU A C 1
ATOM 693 O O . LEU A 1 88 ? -7.627 4.373 -0.665 1.00 98.50 88 LEU A O 1
ATOM 697 N N . ALA A 1 89 ? -6.380 6.230 -0.836 1.00 98.19 89 ALA A N 1
ATOM 698 C CA . ALA A 1 89 ? -7.454 7.155 -0.479 1.00 98.19 89 ALA A CA 1
ATOM 699 C C . ALA A 1 89 ? -8.515 7.315 -1.583 1.00 98.19 89 ALA A C 1
ATOM 701 O O . ALA A 1 89 ? -9.586 7.847 -1.309 1.00 98.19 89 ALA A O 1
ATOM 702 N N . ASN A 1 90 ? -8.173 6.961 -2.833 1.00 97.75 90 ASN A N 1
ATOM 703 C CA . ASN A 1 90 ? -8.969 7.175 -4.050 1.00 97.75 90 ASN A CA 1
ATOM 704 C C . ASN A 1 90 ? -9.567 8.595 -4.184 1.00 97.75 90 ASN A C 1
ATOM 706 O O . ASN A 1 90 ? -10.567 8.793 -4.854 1.00 97.75 90 ASN A O 1
ATOM 710 N N . HIS A 1 91 ? -8.932 9.614 -3.593 1.00 97.25 91 HIS A N 1
ATOM 711 C CA . HIS A 1 91 ? -9.519 10.951 -3.433 1.00 97.25 91 HIS A CA 1
ATOM 712 C C . HIS A 1 91 ? -9.893 11.658 -4.750 1.00 97.25 91 HIS A C 1
ATOM 714 O O . HIS A 1 91 ? -10.895 12.373 -4.817 1.00 97.25 91 HIS A O 1
ATOM 720 N N . ALA A 1 92 ? -9.086 11.476 -5.798 1.00 95.94 92 ALA A N 1
ATOM 721 C CA . ALA A 1 92 ? -9.361 12.047 -7.116 1.00 95.94 92 ALA A CA 1
ATOM 722 C C . ALA A 1 92 ? -10.540 11.354 -7.823 1.00 95.94 92 ALA A C 1
ATOM 724 O O . ALA A 1 92 ? -11.238 11.970 -8.627 1.00 95.94 92 ALA A O 1
ATOM 725 N N . ASP A 1 93 ? -10.778 10.081 -7.507 1.00 96.81 93 ASP A N 1
ATOM 726 C CA . ASP A 1 93 ? -11.839 9.276 -8.087 1.00 96.81 93 ASP A CA 1
ATOM 727 C C . ASP A 1 93 ? -13.147 9.499 -7.321 1.00 96.81 93 ASP A C 1
ATOM 729 O O . ASP A 1 93 ? -13.357 8.955 -6.243 1.00 96.81 93 ASP A O 1
ATOM 733 N N . LYS A 1 94 ? -14.078 10.256 -7.910 1.00 94.06 94 LYS A N 1
ATOM 734 C CA . LYS A 1 94 ? -15.389 10.536 -7.293 1.00 94.06 94 LYS A CA 1
ATOM 735 C C . LYS A 1 94 ? -16.262 9.300 -7.064 1.00 94.06 94 LYS A C 1
ATOM 737 O O . LYS A 1 94 ? -17.218 9.384 -6.305 1.00 94.06 94 LYS A O 1
ATOM 742 N N . THR A 1 95 ? -15.941 8.174 -7.699 1.00 96.75 95 THR A N 1
ATOM 743 C CA . THR A 1 95 ? -16.633 6.898 -7.474 1.00 96.75 95 THR A CA 1
ATOM 744 C C . THR A 1 95 ? -15.961 6.045 -6.402 1.00 96.75 95 THR A C 1
ATOM 746 O O . THR A 1 95 ? -16.577 5.110 -5.912 1.00 96.75 95 THR A O 1
ATOM 749 N N . LEU A 1 96 ? -14.704 6.348 -6.053 1.00 96.62 96 LEU A N 1
ATOM 750 C CA . LEU A 1 96 ? -13.824 5.585 -5.161 1.00 96.62 96 LEU A CA 1
ATOM 751 C C . LEU A 1 96 ? -13.501 4.142 -5.597 1.00 96.62 96 LEU A C 1
ATOM 753 O O . LEU A 1 96 ? -12.732 3.475 -4.902 1.00 96.62 96 LEU A O 1
ATOM 757 N N . ILE A 1 97 ? -14.036 3.655 -6.721 1.00 97.94 97 ILE A N 1
ATOM 758 C CA . ILE A 1 97 ? -13.992 2.235 -7.101 1.00 97.94 97 ILE A CA 1
ATOM 759 C C . ILE A 1 97 ? -13.232 1.939 -8.398 1.00 97.94 97 ILE A C 1
ATOM 761 O O . ILE A 1 97 ? -13.036 0.765 -8.700 1.00 97.94 97 ILE A O 1
ATOM 765 N N . ARG A 1 98 ? -12.774 2.931 -9.176 1.00 98.19 98 ARG A N 1
ATOM 766 C CA . ARG A 1 98 ? -12.186 2.675 -10.510 1.00 98.19 98 ARG A CA 1
ATOM 767 C C . ARG A 1 98 ? -10.965 1.757 -10.459 1.00 98.19 98 ARG A C 1
ATOM 769 O O . ARG A 1 98 ? -10.853 0.869 -11.296 1.00 98.19 98 ARG A O 1
ATOM 776 N N . ASN A 1 99 ? -10.108 1.909 -9.446 1.00 97.25 99 ASN A N 1
ATOM 777 C CA . ASN A 1 99 ? -8.980 0.994 -9.237 1.00 97.25 99 ASN A CA 1
ATOM 778 C C . ASN A 1 99 ? -9.455 -0.437 -8.939 1.00 97.25 99 ASN A C 1
ATOM 780 O O . ASN A 1 99 ? -8.998 -1.376 -9.579 1.00 97.25 99 ASN A O 1
ATOM 784 N N . ALA A 1 100 ? -10.416 -0.604 -8.022 1.00 97.94 100 ALA A N 1
ATOM 785 C CA . ALA A 1 100 ? -10.978 -1.916 -7.698 1.00 97.94 100 ALA A CA 1
ATOM 786 C C . ALA A 1 100 ? -11.628 -2.581 -8.921 1.00 97.94 100 ALA A C 1
ATOM 788 O O . ALA A 1 100 ? -11.472 -3.782 -9.121 1.00 97.94 100 ALA A O 1
ATOM 789 N N . VAL A 1 101 ? -12.326 -1.805 -9.756 1.00 98.25 101 VAL A N 1
ATOM 790 C CA . VAL A 1 101 ? -12.929 -2.292 -11.004 1.00 98.25 101 VAL A CA 1
ATOM 791 C C . VAL A 1 101 ? -11.848 -2.753 -11.981 1.00 98.25 101 VAL A C 1
ATOM 793 O O . VAL A 1 101 ? -11.944 -3.864 -12.494 1.00 98.25 101 VAL A O 1
ATOM 796 N N . ALA A 1 102 ? -10.799 -1.956 -12.197 1.00 97.62 102 ALA A N 1
ATOM 797 C CA . ALA A 1 102 ? -9.689 -2.332 -13.071 1.00 97.62 102 ALA A CA 1
ATOM 798 C C . ALA A 1 102 ? -8.983 -3.609 -12.585 1.00 97.62 102 ALA A C 1
ATOM 800 O O . ALA A 1 102 ? -8.741 -4.518 -13.378 1.00 97.62 102 ALA A O 1
ATOM 801 N N . PHE A 1 103 ? -8.731 -3.726 -11.278 1.00 97.25 103 PHE A N 1
ATOM 802 C CA . PHE A 1 103 ? -8.151 -4.938 -10.695 1.00 97.25 103 PHE A CA 1
ATOM 803 C C . PHE A 1 103 ? -9.102 -6.131 -10.847 1.00 97.25 103 PHE A C 1
ATOM 805 O O . PHE A 1 103 ? -8.699 -7.222 -11.242 1.00 97.25 103 PHE A O 1
ATOM 812 N N . LYS A 1 104 ? -10.406 -5.945 -10.633 1.00 97.44 104 LYS A N 1
ATOM 813 C CA . LYS A 1 104 ? -11.362 -7.033 -10.844 1.00 97.44 104 LYS A CA 1
ATOM 814 C C . LYS A 1 104 ? -11.382 -7.503 -12.300 1.00 97.44 104 LYS A C 1
ATOM 816 O O . LYS A 1 104 ? -11.446 -8.707 -12.529 1.00 97.44 104 LYS A O 1
ATOM 821 N N . ILE A 1 105 ? -11.293 -6.585 -13.262 1.00 98.00 105 ILE A N 1
ATOM 822 C CA . ILE A 1 105 ? -11.196 -6.917 -14.689 1.00 98.00 105 ILE A CA 1
ATOM 823 C C . ILE A 1 105 ? -9.916 -7.714 -14.970 1.00 98.00 105 ILE A C 1
ATOM 825 O O . ILE A 1 105 ? -10.014 -8.783 -15.560 1.00 98.00 105 ILE A O 1
ATOM 829 N N . GLY A 1 106 ? -8.747 -7.263 -14.501 1.00 96.81 106 GLY A N 1
ATOM 830 C CA . GLY A 1 106 ? -7.481 -7.992 -14.684 1.00 96.81 106 GLY A CA 1
ATOM 831 C C . GLY A 1 106 ? -7.533 -9.421 -14.132 1.00 96.81 106 GLY A C 1
ATOM 832 O O . GLY A 1 106 ? -7.157 -10.371 -14.818 1.00 96.81 106 GLY A O 1
ATOM 833 N N . SER A 1 107 ? -8.122 -9.590 -12.945 1.00 95.12 107 SER A N 1
ATOM 834 C CA . SER A 1 107 ? -8.357 -10.907 -12.347 1.00 95.12 107 SER A CA 1
ATOM 835 C C . SER A 1 107 ? -9.294 -11.783 -13.189 1.00 95.12 107 SER A C 1
ATOM 837 O O . SER A 1 107 ? -9.026 -12.970 -13.346 1.00 95.12 107 SER A O 1
ATOM 839 N N . LEU A 1 108 ? -10.378 -11.225 -13.741 1.00 97.31 108 LEU A N 1
ATOM 840 C CA . LEU A 1 108 ? -11.315 -11.964 -14.600 1.00 97.31 108 LEU A CA 1
ATOM 841 C C . LEU A 1 108 ? -10.700 -12.350 -15.951 1.00 97.31 108 LEU A C 1
ATOM 843 O O . LEU A 1 108 ? -11.057 -13.387 -16.502 1.00 97.31 108 LEU A O 1
ATOM 847 N N . LEU A 1 109 ? -9.784 -11.531 -16.469 1.00 97.81 109 LEU A N 1
ATOM 848 C CA . LEU A 1 109 ? -9.031 -11.810 -17.693 1.00 97.81 109 LEU A CA 1
ATOM 849 C C . LEU A 1 109 ? -7.870 -12.791 -17.473 1.00 97.81 109 LEU A C 1
ATOM 851 O O . LEU A 1 109 ? -7.241 -13.201 -18.444 1.00 97.81 109 LEU A O 1
ATOM 855 N N . GLY A 1 110 ? -7.586 -13.175 -16.225 1.00 95.00 110 GLY A N 1
ATOM 856 C CA . GLY A 1 110 ? -6.531 -14.134 -15.905 1.00 95.00 110 GLY A CA 1
ATOM 857 C C . GLY A 1 110 ? -5.120 -13.571 -16.059 1.00 95.00 110 GLY A C 1
ATOM 858 O O . GLY A 1 110 ? -4.211 -14.314 -16.420 1.00 95.00 110 GLY A O 1
ATOM 859 N N . PHE A 1 111 ? -4.922 -12.271 -15.810 1.00 93.25 111 PHE A N 1
ATOM 860 C CA . PHE A 1 111 ? -3.572 -11.702 -15.762 1.00 93.25 111 PHE A CA 1
ATOM 861 C C . PHE A 1 111 ? -2.742 -12.401 -14.681 1.00 93.25 111 PHE A C 1
ATOM 863 O O . PHE A 1 111 ? -3.247 -12.668 -13.590 1.00 93.25 111 PHE A O 1
ATOM 870 N N . GLU A 1 112 ? -1.465 -12.654 -14.979 1.00 89.56 112 GLU A N 1
ATOM 871 C CA . GLU A 1 112 ? -0.549 -13.391 -14.094 1.00 89.56 112 GLU A CA 1
ATOM 872 C C . GLU A 1 112 ? -0.491 -12.790 -12.685 1.00 89.56 112 GLU A C 1
ATOM 874 O O . GLU A 1 112 ? -0.491 -13.508 -11.686 1.00 89.56 112 GLU A O 1
ATOM 879 N N . PHE A 1 113 ? -0.527 -11.460 -12.609 1.00 92.12 113 PHE A N 1
ATOM 880 C CA . PHE A 1 113 ? -0.702 -10.734 -11.367 1.00 92.12 113 PHE A CA 1
ATOM 881 C C . PHE A 1 113 ? -1.783 -9.666 -11.511 1.00 92.12 113 PHE A C 1
ATOM 883 O O . PHE A 1 113 ? -1.852 -8.925 -12.491 1.00 92.12 113 PHE A O 1
ATOM 890 N N . THR A 1 114 ? -2.626 -9.563 -10.489 1.00 94.69 114 THR A N 1
ATOM 891 C CA . THR A 1 114 ? -3.540 -8.443 -10.293 1.00 94.69 114 THR A CA 1
ATOM 892 C C . THR A 1 114 ? -3.583 -8.111 -8.802 1.00 94.69 114 THR A C 1
ATOM 894 O O . THR A 1 114 ? -3.803 -9.024 -8.002 1.00 94.69 114 THR A O 1
ATOM 897 N N . PRO A 1 115 ? -3.400 -6.838 -8.403 1.00 96.31 115 PRO A N 1
ATOM 898 C CA . PRO A 1 115 ? -3.460 -6.460 -7.000 1.00 96.31 115 PRO A CA 1
ATOM 899 C C . PRO A 1 115 ? -4.815 -6.771 -6.368 1.00 96.31 115 PRO A C 1
ATOM 901 O O . PRO A 1 115 ? -5.877 -6.607 -6.975 1.00 96.31 115 PRO A O 1
ATOM 904 N N . SER A 1 116 ? -4.774 -7.161 -5.104 1.00 96.38 116 SER A N 1
ATOM 905 C CA . SER A 1 116 ? -5.961 -7.344 -4.282 1.00 96.38 116 SER A CA 1
ATOM 906 C C . SER A 1 116 ? -6.648 -6.008 -3.998 1.00 96.38 116 SER A C 1
ATOM 908 O O . SER A 1 116 ? -5.986 -4.992 -3.822 1.00 96.38 116 SER A O 1
ATOM 910 N N . ALA A 1 117 ? -7.974 -6.002 -3.864 1.00 97.31 117 ALA A N 1
ATOM 911 C CA . ALA A 1 117 ? -8.727 -4.815 -3.460 1.00 97.31 117 ALA A CA 1
ATOM 912 C C . ALA A 1 117 ? -9.715 -5.149 -2.339 1.00 97.31 117 ALA A C 1
ATOM 914 O O . ALA A 1 117 ? -10.635 -5.947 -2.531 1.00 97.31 117 ALA A O 1
ATOM 915 N N . ARG A 1 118 ? -9.564 -4.510 -1.174 1.00 98.06 118 ARG A N 1
ATOM 916 C CA . ARG A 1 118 ? -10.552 -4.543 -0.081 1.00 98.06 118 ARG A CA 1
ATOM 917 C C . ARG A 1 118 ? -10.803 -3.141 0.449 1.00 98.06 118 ARG A C 1
ATOM 919 O O . ARG A 1 118 ? -9.868 -2.418 0.769 1.00 98.06 118 ARG A O 1
ATOM 926 N N . PHE A 1 119 ? -12.069 -2.755 0.560 1.00 98.44 119 PHE A N 1
ATOM 927 C CA . PHE A 1 119 ? -12.444 -1.474 1.151 1.00 98.44 119 PHE A CA 1
ATOM 928 C C . PHE A 1 119 ? -12.436 -1.559 2.676 1.00 98.44 119 PHE A C 1
ATOM 930 O O . PHE A 1 119 ? -12.941 -2.525 3.247 1.00 98.4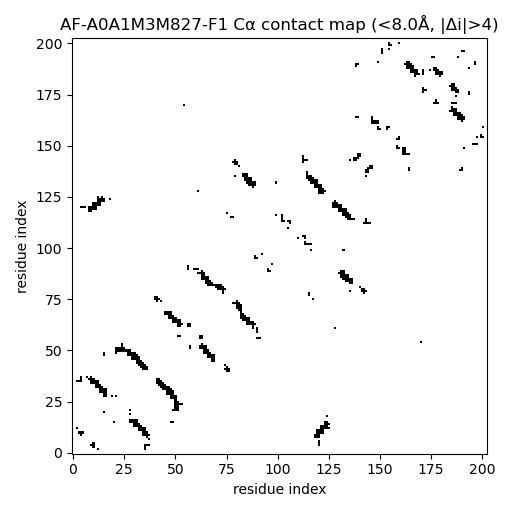4 119 PHE A O 1
ATOM 937 N N . VAL A 1 120 ? -11.862 -0.543 3.315 1.00 98.69 120 VAL A N 1
ATOM 938 C CA . VAL A 1 120 ? -11.701 -0.446 4.768 1.00 98.69 120 VAL A CA 1
ATOM 939 C C . VAL A 1 120 ? -11.993 0.969 5.236 1.00 98.69 120 VAL A C 1
ATOM 941 O O . VAL A 1 120 ? -11.776 1.933 4.504 1.00 98.69 120 VAL A O 1
ATOM 944 N N . ASP A 1 121 ? -12.442 1.100 6.470 1.00 98.62 121 ASP A N 1
ATOM 945 C CA . ASP A 1 121 ? -12.446 2.374 7.177 1.00 98.62 121 ASP A CA 1
ATOM 946 C C . ASP A 1 121 ? -11.096 2.584 7.863 1.00 98.62 121 ASP A C 1
ATOM 948 O O . ASP A 1 121 ? -10.502 1.633 8.368 1.00 98.62 121 ASP A O 1
ATOM 952 N N . VAL A 1 122 ? -10.586 3.815 7.886 1.00 98.69 122 VAL A N 1
ATOM 953 C CA . VAL A 1 122 ? -9.286 4.119 8.500 1.00 98.69 122 VAL A CA 1
ATOM 954 C C . VAL A 1 122 ? -9.443 5.169 9.587 1.00 98.69 122 VAL A C 1
ATOM 956 O O . VAL A 1 122 ? -10.058 6.215 9.380 1.00 98.69 122 VAL A O 1
ATOM 959 N N . VAL A 1 123 ? -8.826 4.906 10.733 1.00 98.62 123 VAL A N 1
ATOM 960 C CA . VAL A 1 123 ? -8.640 5.843 11.839 1.00 98.62 123 VAL A CA 1
ATOM 961 C C . VAL A 1 123 ? -7.143 6.011 12.060 1.00 98.62 123 VAL A C 1
ATOM 963 O O . VAL A 1 123 ? -6.438 5.019 12.217 1.00 98.62 123 VAL A O 1
ATOM 966 N N . VAL A 1 124 ? -6.652 7.247 12.097 1.00 98.56 124 VAL A N 1
ATOM 967 C CA . VAL A 1 124 ? -5.252 7.559 12.422 1.00 98.56 124 VAL A CA 1
ATOM 968 C C . VAL A 1 124 ? -5.234 8.409 13.682 1.00 98.56 124 VAL A C 1
ATOM 970 O O . VAL A 1 124 ? -5.883 9.449 13.712 1.00 98.56 124 VAL A O 1
ATOM 973 N N . ASN A 1 125 ? -4.518 7.979 14.723 1.00 98.00 125 ASN A N 1
ATOM 974 C CA . ASN A 1 125 ? -4.394 8.704 15.997 1.00 98.00 125 ASN A CA 1
ATOM 975 C C . ASN A 1 125 ? -5.751 9.203 16.526 1.00 98.00 125 ASN A C 1
ATOM 977 O O . ASN A 1 125 ? -5.932 10.376 16.842 1.00 98.00 125 ASN A O 1
ATOM 981 N N . ASN A 1 126 ? -6.723 8.288 16.567 1.00 96.38 126 ASN A N 1
ATOM 982 C CA . ASN A 1 126 ? -8.101 8.515 17.011 1.00 96.38 126 ASN A CA 1
ATOM 983 C C . ASN A 1 126 ? -8.937 9.463 16.127 1.00 96.38 126 ASN A C 1
ATOM 985 O O . ASN A 1 126 ? -10.069 9.781 16.489 1.00 96.38 126 ASN A O 1
ATOM 989 N N . GLN A 1 127 ? -8.440 9.871 14.958 1.00 97.25 127 GLN A N 1
ATOM 990 C CA . GLN A 1 127 ? -9.190 10.653 13.976 1.00 97.25 127 GLN A CA 1
ATOM 991 C C . GLN A 1 127 ? -9.673 9.768 12.831 1.00 97.25 127 GLN A C 1
ATOM 993 O O . GLN A 1 127 ? -8.890 9.051 12.208 1.00 97.25 127 GLN A O 1
ATOM 998 N N . PHE A 1 128 ? -10.973 9.814 12.544 1.00 97.44 128 PHE A N 1
ATOM 999 C CA . PHE A 1 128 ? -11.552 9.082 11.424 1.00 97.44 128 PHE A CA 1
ATOM 1000 C C . PHE A 1 128 ? -11.155 9.730 10.095 1.00 97.44 128 PHE A C 1
ATOM 1002 O O . PHE A 1 128 ? -11.477 10.885 9.827 1.00 97.44 128 PHE A O 1
ATOM 1009 N N . MET A 1 129 ? -10.482 8.960 9.246 1.00 97.81 129 MET A N 1
ATOM 1010 C CA . MET A 1 129 ? -9.973 9.395 7.943 1.00 97.81 129 MET A CA 1
ATOM 1011 C C . MET A 1 129 ? -10.918 9.009 6.790 1.00 97.81 129 MET A C 1
ATOM 1013 O O . MET A 1 129 ? -10.703 9.391 5.634 1.00 97.81 129 MET A O 1
ATOM 1017 N N . GLY A 1 130 ? -11.980 8.251 7.079 1.00 97.00 130 GLY A N 1
ATOM 1018 C CA . GLY A 1 130 ? -12.939 7.752 6.096 1.00 97.00 130 GLY A CA 1
ATOM 1019 C C . GLY A 1 130 ? -12.505 6.456 5.411 1.00 97.00 130 GLY A C 1
ATOM 1020 O O . GLY A 1 130 ? -11.570 5.786 5.840 1.00 97.00 130 GLY A O 1
ATOM 1021 N N . ASN A 1 131 ? -13.168 6.146 4.295 1.00 97.62 131 ASN A N 1
ATOM 1022 C CA . ASN A 1 131 ? -12.935 4.935 3.507 1.00 97.62 131 ASN A CA 1
ATOM 1023 C C . ASN A 1 131 ? -11.609 4.955 2.723 1.00 97.62 131 ASN A C 1
ATOM 1025 O O . ASN A 1 131 ? -11.237 5.978 2.147 1.00 97.62 131 ASN A O 1
ATOM 1029 N N . TYR A 1 132 ? -10.926 3.822 2.661 1.00 98.69 132 TYR A N 1
ATOM 1030 C CA . TYR A 1 132 ? -9.747 3.566 1.840 1.00 98.69 132 TYR A CA 1
ATOM 1031 C C . TYR A 1 132 ? -9.899 2.223 1.126 1.00 98.69 132 TYR A C 1
ATOM 1033 O O . TYR A 1 132 ? -10.687 1.368 1.529 1.00 98.69 132 TYR A O 1
ATOM 1041 N N . MET A 1 133 ? -9.095 2.010 0.089 1.00 98.69 133 MET A N 1
ATOM 1042 C CA . MET A 1 133 ? -8.885 0.695 -0.505 1.00 98.69 133 MET A CA 1
ATOM 1043 C C . MET A 1 133 ? -7.530 0.143 -0.052 1.00 98.69 133 MET A C 1
ATOM 1045 O O . MET A 1 133 ? -6.485 0.692 -0.409 1.00 98.69 133 MET A O 1
ATOM 1049 N N . LEU A 1 134 ? -7.555 -0.934 0.730 1.00 98.75 134 LEU A N 1
ATOM 1050 C CA . LEU A 1 134 ? -6.402 -1.784 0.997 1.00 98.75 134 LEU A CA 1
ATOM 1051 C C . LEU A 1 134 ? -6.051 -2.561 -0.276 1.00 98.75 134 LEU A C 1
ATOM 1053 O O . LEU A 1 134 ? -6.914 -3.223 -0.858 1.00 98.75 134 LEU A O 1
ATOM 1057 N N . THR A 1 135 ? -4.790 -2.483 -0.685 1.00 98.50 135 THR A N 1
ATOM 1058 C CA . THR A 1 135 ? -4.253 -3.188 -1.853 1.00 98.50 135 THR A CA 1
ATOM 1059 C C . THR A 1 135 ? -2.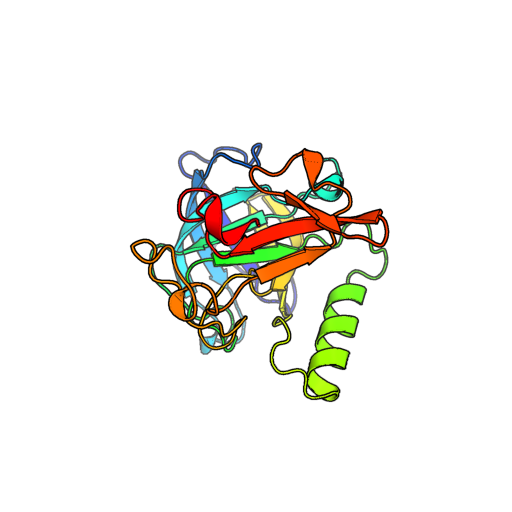809 -3.611 -1.627 1.00 98.50 135 THR A C 1
ATOM 1061 O O . THR A 1 135 ? -2.123 -3.109 -0.728 1.00 98.50 135 THR A O 1
ATOM 1064 N N . ASP A 1 136 ? -2.344 -4.524 -2.474 1.00 97.56 136 ASP A N 1
ATOM 1065 C CA . ASP A 1 136 ? -0.938 -4.893 -2.559 1.00 97.56 136 ASP A CA 1
ATOM 1066 C C . ASP A 1 136 ? -0.061 -3.680 -2.883 1.00 97.56 136 ASP A C 1
ATOM 1068 O O . ASP A 1 136 ? -0.419 -2.819 -3.693 1.00 97.56 136 ASP A O 1
ATOM 1072 N N . GLN A 1 137 ? 1.113 -3.629 -2.256 1.00 96.25 137 GLN A N 1
ATOM 1073 C CA . GLN A 1 137 ? 2.213 -2.832 -2.773 1.00 96.25 137 GLN A CA 1
ATOM 1074 C C . GLN A 1 137 ? 2.763 -3.542 -4.015 1.00 96.25 137 GLN A C 1
ATOM 1076 O O . GLN A 1 137 ? 3.039 -4.738 -3.970 1.00 96.25 137 GLN A O 1
ATOM 1081 N N . ILE A 1 138 ? 2.919 -2.802 -5.114 1.00 93.69 138 ILE A N 1
ATOM 1082 C CA . ILE A 1 138 ? 3.542 -3.328 -6.330 1.00 93.69 138 ILE A CA 1
ATOM 1083 C C . ILE A 1 138 ? 5.042 -3.414 -6.074 1.00 93.69 138 ILE A C 1
ATOM 1085 O O . ILE A 1 138 ? 5.720 -2.391 -5.976 1.00 93.69 138 ILE A O 1
ATOM 1089 N N . GLU A 1 139 ? 5.511 -4.632 -5.863 1.00 91.94 139 GLU A N 1
ATOM 1090 C CA . GLU A 1 139 ? 6.903 -4.999 -5.633 1.00 91.94 139 GLU A CA 1
ATOM 1091 C C . GLU A 1 139 ? 7.061 -6.495 -5.929 1.00 91.94 139 GLU A C 1
ATOM 1093 O O . GLU A 1 139 ? 6.069 -7.228 -6.059 1.00 91.94 139 GLU A O 1
ATOM 1098 N N . ARG A 1 140 ? 8.311 -6.946 -6.044 1.00 91.06 140 ARG A N 1
ATOM 1099 C CA . ARG A 1 140 ? 8.622 -8.359 -6.243 1.00 91.06 140 ARG A CA 1
ATOM 1100 C C . ARG A 1 140 ? 8.153 -9.185 -5.044 1.00 91.06 140 ARG A C 1
ATOM 1102 O O . ARG A 1 140 ? 8.472 -8.856 -3.903 1.00 91.06 140 ARG A O 1
ATOM 1109 N N . GLY A 1 141 ? 7.457 -10.290 -5.294 1.00 88.31 141 GLY A N 1
ATOM 1110 C CA . GLY A 1 141 ? 7.055 -11.211 -4.231 1.00 88.31 141 GLY A CA 1
ATOM 1111 C C . GLY A 1 141 ? 6.150 -12.340 -4.703 1.00 88.31 141 GLY A C 1
ATOM 1112 O O . GLY A 1 141 ? 5.566 -12.286 -5.787 1.00 88.31 141 GLY A O 1
ATOM 1113 N N . ASP A 1 142 ? 6.014 -13.361 -3.860 1.00 86.25 142 ASP A N 1
ATOM 1114 C CA . ASP A 1 142 ? 5.066 -14.447 -4.097 1.00 86.25 142 ASP A CA 1
ATOM 1115 C C . ASP A 1 142 ? 3.632 -13.925 -3.982 1.00 86.25 142 ASP A C 1
ATOM 1117 O O . ASP A 1 142 ? 3.307 -13.160 -3.071 1.00 86.25 142 ASP A O 1
ATOM 1121 N N . LEU A 1 143 ? 2.762 -14.343 -4.911 1.00 89.31 143 LEU A N 1
ATOM 1122 C CA . LEU A 1 143 ? 1.394 -13.815 -5.039 1.00 89.31 143 LEU A CA 1
ATOM 1123 C C . LEU A 1 143 ? 1.359 -12.279 -5.219 1.00 89.31 143 LEU A C 1
ATOM 1125 O O . LEU A 1 143 ? 0.351 -11.635 -4.925 1.00 89.31 143 LEU A O 1
ATOM 1129 N N . ARG A 1 144 ? 2.468 -11.714 -5.718 1.00 91.81 144 ARG A N 1
ATOM 1130 C CA . ARG A 1 144 ? 2.617 -10.359 -6.259 1.00 91.81 144 ARG A CA 1
ATOM 1131 C C . ARG A 1 144 ? 3.226 -10.438 -7.660 1.00 91.81 144 ARG A C 1
ATOM 1133 O O . ARG A 1 144 ? 2.880 -11.337 -8.422 1.00 91.81 144 ARG A O 1
ATOM 1140 N N . VAL A 1 145 ? 4.127 -9.522 -8.011 1.00 90.81 145 VAL A N 1
ATOM 1141 C CA . VAL A 1 145 ? 4.894 -9.606 -9.253 1.00 90.81 145 VAL A CA 1
ATOM 1142 C C . VAL A 1 145 ? 5.990 -10.654 -9.056 1.00 90.81 145 VAL A C 1
ATOM 1144 O O . VAL A 1 145 ? 6.972 -10.420 -8.344 1.00 90.81 145 VAL A O 1
ATOM 1147 N N . ARG A 1 146 ? 5.802 -11.836 -9.647 1.00 88.31 146 ARG A N 1
ATOM 1148 C CA . ARG A 1 146 ? 6.780 -12.920 -9.575 1.00 88.31 146 ARG A CA 1
ATOM 1149 C C . ARG A 1 146 ? 7.916 -12.632 -10.552 1.00 88.31 146 ARG A C 1
ATOM 1151 O O . ARG A 1 146 ? 7.710 -12.646 -11.756 1.00 88.31 146 ARG A O 1
ATOM 1158 N N . LEU A 1 147 ? 9.105 -12.366 -10.023 1.00 85.56 147 LEU A N 1
ATOM 1159 C CA . LEU A 1 147 ? 10.308 -12.103 -10.813 1.00 85.56 147 LEU A CA 1
ATOM 1160 C C . LEU A 1 147 ? 11.469 -12.935 -10.278 1.00 85.56 147 LEU A C 1
ATOM 1162 O O . LEU A 1 147 ? 11.629 -13.082 -9.059 1.00 85.56 147 LEU A O 1
ATOM 1166 N N . GLU A 1 148 ? 12.291 -13.450 -11.188 1.00 82.81 148 GLU A N 1
ATOM 1167 C CA . GLU A 1 148 ? 13.552 -14.099 -10.839 1.00 82.81 148 GLU A CA 1
ATOM 1168 C C . GLU A 1 148 ? 14.490 -13.098 -10.160 1.00 82.81 148 GLU A C 1
ATOM 1170 O O . GLU A 1 148 ? 14.524 -11.918 -10.514 1.00 82.81 148 GLU A O 1
ATOM 1175 N N . LYS A 1 149 ? 15.222 -13.557 -9.137 1.00 78.62 149 LYS A N 1
ATOM 1176 C CA . LYS A 1 149 ? 16.179 -12.698 -8.438 1.00 78.62 149 LYS A CA 1
ATOM 1177 C C . LYS A 1 149 ? 17.386 -12.464 -9.343 1.00 78.62 149 LYS A C 1
ATOM 1179 O O . LYS A 1 149 ? 17.987 -13.434 -9.791 1.00 78.62 149 LYS A O 1
ATOM 1184 N N . LEU A 1 150 ? 17.762 -11.205 -9.531 1.00 73.75 150 LEU A N 1
ATOM 1185 C CA . LEU A 1 150 ? 19.046 -10.853 -10.131 1.00 73.75 150 LEU A CA 1
ATOM 1186 C C . LEU A 1 150 ? 20.169 -11.026 -9.093 1.00 73.75 150 LEU A C 1
ATOM 1188 O O . LEU A 1 150 ? 20.016 -10.635 -7.931 1.00 73.75 150 LEU A O 1
ATOM 1192 N N . ASP A 1 151 ? 21.271 -11.658 -9.496 1.00 68.19 151 ASP A N 1
ATOM 1193 C CA . ASP A 1 151 ? 22.504 -11.707 -8.708 1.00 68.19 151 ASP A CA 1
ATOM 1194 C C . ASP A 1 151 ? 23.314 -10.442 -9.008 1.00 68.19 151 ASP A C 1
ATOM 1196 O O . ASP A 1 151 ? 23.790 -10.251 -10.126 1.00 68.19 151 ASP A O 1
ATOM 1200 N N . SER A 1 152 ? 23.455 -9.568 -8.011 1.00 62.25 152 SER A N 1
ATOM 1201 C CA . SER A 1 152 ? 24.152 -8.284 -8.140 1.00 62.25 152 SER A CA 1
ATOM 1202 C C . SER A 1 152 ? 25.663 -8.420 -8.364 1.00 62.25 152 SER A C 1
ATOM 1204 O O . SER A 1 152 ? 26.336 -7.423 -8.610 1.00 62.25 152 SER A O 1
ATOM 1206 N N . THR A 1 153 ? 26.217 -9.634 -8.294 1.00 63.31 153 THR A N 1
ATOM 1207 C CA . THR A 1 153 ? 27.631 -9.902 -8.597 1.00 63.31 153 THR A CA 1
ATOM 1208 C C . THR A 1 153 ? 27.900 -10.183 -10.075 1.00 63.31 153 THR A C 1
ATOM 1210 O O . THR A 1 153 ? 29.059 -10.331 -10.465 1.00 63.31 153 THR A O 1
ATOM 1213 N N . MET A 1 154 ? 26.858 -10.260 -10.908 1.00 62.09 154 MET A N 1
ATOM 1214 C CA . MET A 1 154 ? 26.983 -10.662 -12.305 1.00 62.09 154 MET A CA 1
ATOM 1215 C C . MET A 1 154 ? 26.817 -9.481 -13.268 1.00 62.09 154 MET A C 1
ATOM 1217 O O . MET A 1 154 ? 25.768 -8.847 -13.318 1.00 62.09 154 MET A O 1
ATOM 1221 N N . SER A 1 155 ? 27.853 -9.216 -14.068 1.00 63.75 155 SER A N 1
ATOM 1222 C CA . SER A 1 155 ? 27.946 -8.070 -14.989 1.00 63.75 155 SER A CA 1
ATOM 1223 C C . SER A 1 155 ? 27.921 -8.453 -16.475 1.00 63.75 155 SER A C 1
ATOM 1225 O O . SER A 1 155 ? 28.140 -7.602 -17.333 1.00 63.75 155 SER A O 1
ATOM 1227 N N . GLU A 1 156 ? 27.694 -9.729 -16.805 1.00 65.56 156 GLU A N 1
ATOM 1228 C CA . GLU A 1 156 ? 27.738 -10.234 -18.182 1.00 65.56 156 GLU A CA 1
ATOM 1229 C C . GLU A 1 156 ? 26.517 -11.103 -18.520 1.00 65.56 156 GLU A C 1
ATOM 1231 O O . GLU A 1 156 ? 25.928 -11.773 -17.670 1.00 65.56 156 GLU A O 1
ATOM 1236 N N . GLN A 1 157 ? 26.126 -11.108 -19.796 1.00 59.88 157 GLN A N 1
ATOM 1237 C CA . GLN A 1 157 ? 25.123 -12.033 -20.331 1.00 59.88 157 GLN A CA 1
ATOM 1238 C C . GLN A 1 157 ? 25.589 -13.496 -20.154 1.00 59.88 157 GLN A C 1
ATOM 1240 O O . GLN A 1 157 ? 26.774 -13.776 -20.332 1.00 59.88 157 GLN A O 1
ATOM 1245 N N . PRO A 1 158 ? 24.690 -14.456 -19.859 1.00 61.56 158 PRO A N 1
ATOM 1246 C CA . PRO A 1 158 ? 23.234 -14.322 -19.761 1.00 61.56 158 PRO A CA 1
ATOM 1247 C C . PRO A 1 158 ? 22.731 -13.867 -18.379 1.00 61.56 158 PRO A C 1
ATOM 1249 O O . PRO A 1 158 ? 21.534 -13.733 -18.184 1.00 61.56 158 PRO A O 1
ATOM 1252 N N . ALA A 1 159 ? 23.600 -13.614 -17.401 1.00 58.16 159 ALA A N 1
ATOM 1253 C CA . ALA A 1 159 ? 23.176 -13.349 -16.024 1.00 58.16 159 ALA A CA 1
ATOM 1254 C C . ALA A 1 159 ? 22.434 -12.012 -15.818 1.00 58.16 159 ALA A C 1
ATOM 1256 O O . ALA A 1 159 ? 21.681 -11.863 -14.858 1.00 58.16 159 ALA A O 1
ATOM 1257 N N . LEU A 1 160 ? 22.579 -11.068 -16.754 1.00 65.88 160 LEU A N 1
ATOM 1258 C CA . LEU A 1 160 ? 21.800 -9.824 -16.810 1.00 65.88 160 LEU A CA 1
ATOM 1259 C C . LEU A 1 160 ? 20.330 -10.036 -17.242 1.00 65.88 160 LEU A C 1
ATOM 1261 O O . LEU A 1 160 ? 19.553 -9.081 -17.220 1.00 65.88 160 LEU A O 1
ATOM 1265 N N . SER A 1 161 ? 19.928 -11.260 -17.621 1.00 65.19 161 SER A N 1
ATOM 1266 C CA . SER A 1 161 ? 18.595 -11.582 -18.159 1.00 65.19 161 SER A CA 1
ATOM 1267 C C . SER A 1 161 ? 17.532 -11.949 -17.111 1.00 65.19 161 SER A C 1
ATOM 1269 O O . SER A 1 161 ? 16.516 -12.545 -17.469 1.00 65.19 161 SER A O 1
ATOM 1271 N N . GLY A 1 162 ? 17.763 -11.665 -15.827 1.00 74.06 162 GLY A N 1
ATOM 1272 C CA . GLY A 1 162 ? 16.771 -11.891 -14.769 1.00 74.06 162 GLY A CA 1
ATOM 1273 C C . GLY A 1 162 ? 15.555 -10.956 -14.864 1.00 74.06 162 GLY A C 1
ATOM 1274 O O . GLY A 1 162 ? 15.359 -10.231 -15.839 1.00 74.06 162 GLY A O 1
ATOM 1275 N N . GLY A 1 163 ? 14.695 -10.976 -13.843 1.00 84.69 163 GLY A N 1
ATOM 1276 C CA . GLY A 1 163 ? 13.453 -10.205 -13.866 1.00 84.69 163 GLY A CA 1
ATOM 1277 C C . GLY A 1 163 ? 13.660 -8.720 -13.560 1.00 84.69 163 GLY A C 1
ATOM 1278 O O . GLY A 1 163 ? 14.333 -8.380 -12.594 1.00 84.69 163 GLY A O 1
ATOM 1279 N N . TYR A 1 164 ? 12.995 -7.847 -14.318 1.00 89.38 164 TYR A N 1
ATOM 1280 C CA . TYR A 1 164 ? 12.917 -6.408 -14.047 1.00 89.38 164 TYR A CA 1
ATOM 1281 C C . TYR A 1 164 ? 11.471 -5.999 -13.775 1.00 89.38 164 TYR A C 1
ATOM 1283 O O . TYR A 1 164 ? 10.540 -6.512 -14.400 1.00 89.38 164 TYR A O 1
ATOM 1291 N N . LEU A 1 165 ? 11.279 -5.042 -12.868 1.00 92.38 165 LEU A N 1
ATOM 1292 C CA . LEU A 1 165 ? 9.994 -4.372 -12.677 1.00 92.38 165 LEU A CA 1
ATOM 1293 C C . LEU A 1 165 ? 10.122 -2.931 -13.153 1.00 92.38 165 LEU A C 1
ATOM 1295 O O . LEU A 1 165 ? 10.889 -2.158 -12.585 1.00 92.38 165 LEU A O 1
ATOM 1299 N N . LEU A 1 166 ? 9.355 -2.573 -14.177 1.00 92.94 166 LEU A N 1
ATOM 1300 C CA . LEU A 1 166 ? 9.392 -1.256 -14.807 1.00 92.94 166 LEU A CA 1
ATOM 1301 C C . LEU A 1 166 ? 8.036 -0.558 -14.663 1.00 92.94 166 LEU A C 1
ATOM 1303 O O . LEU A 1 166 ? 6.987 -1.200 -14.742 1.00 92.94 166 LEU A O 1
ATOM 1307 N N . GLU A 1 167 ? 8.049 0.760 -14.482 1.00 94.00 167 GLU A N 1
ATOM 1308 C CA . GLU A 1 167 ? 6.847 1.598 -14.413 1.00 94.00 167 GLU A CA 1
ATOM 1309 C C . GLU A 1 167 ? 6.872 2.650 -15.525 1.00 94.00 167 GLU A C 1
ATOM 1311 O O . GLU A 1 167 ? 7.839 3.397 -15.648 1.00 94.00 167 GLU A O 1
ATOM 1316 N N . ILE A 1 168 ? 5.791 2.754 -16.307 1.00 94.56 168 ILE A N 1
ATOM 1317 C CA . ILE A 1 168 ? 5.561 3.929 -17.159 1.00 94.56 168 ILE A CA 1
ATOM 1318 C C . ILE A 1 168 ? 5.200 5.097 -16.245 1.00 94.56 168 ILE A C 1
ATOM 1320 O O . ILE A 1 168 ? 4.119 5.112 -15.655 1.00 94.56 168 ILE A O 1
ATOM 1324 N N . ASP A 1 169 ? 6.095 6.076 -16.139 1.00 92.94 169 ASP A N 1
ATOM 1325 C CA . ASP A 1 169 ? 6.049 7.052 -15.057 1.00 92.94 169 ASP A CA 1
ATOM 1326 C C . ASP A 1 169 ? 6.205 8.490 -15.566 1.00 92.94 169 ASP A C 1
ATOM 1328 O O . ASP A 1 169 ? 7.268 8.942 -15.997 1.00 92.94 169 ASP A O 1
ATOM 1332 N N . GLY A 1 170 ? 5.122 9.264 -15.462 1.00 91.69 170 GLY A N 1
ATOM 1333 C CA . GLY A 1 170 ? 5.137 10.695 -15.776 1.00 91.69 170 GLY A CA 1
ATOM 1334 C C . GLY A 1 170 ? 6.044 11.518 -14.849 1.00 91.69 170 GLY A C 1
ATOM 1335 O O . GLY A 1 170 ? 6.431 12.632 -15.208 1.00 91.69 170 GLY A O 1
ATOM 1336 N N . PHE A 1 171 ? 6.403 10.970 -13.687 1.00 91.06 171 PHE A N 1
ATOM 1337 C CA . PHE A 1 171 ? 7.276 11.565 -12.679 1.00 91.06 171 PHE A CA 1
ATOM 1338 C C . PHE A 1 171 ? 8.662 10.910 -12.627 1.00 91.06 171 PHE A C 1
ATOM 1340 O O . PHE A 1 171 ? 9.403 11.192 -11.690 1.00 91.06 171 PHE A O 1
ATOM 1347 N N . ALA A 1 172 ? 9.052 10.121 -13.637 1.00 92.69 172 ALA A N 1
ATOM 1348 C CA . ALA A 1 172 ? 10.305 9.360 -13.628 1.00 92.69 172 ALA A CA 1
ATOM 1349 C C . ALA A 1 172 ? 11.551 10.197 -13.292 1.00 92.69 172 ALA A C 1
ATOM 1351 O O . ALA A 1 172 ? 12.431 9.753 -12.574 1.00 92.69 172 ALA A O 1
ATOM 1352 N N . SER A 1 173 ? 11.591 11.465 -13.717 1.00 91.50 173 SER A N 1
ATOM 1353 C CA . SER A 1 173 ? 12.693 12.390 -13.408 1.00 91.50 173 SER A CA 1
ATOM 1354 C C . SER A 1 173 ? 12.852 12.742 -11.922 1.00 91.50 173 SER A C 1
ATOM 1356 O O . SER A 1 173 ? 13.785 13.453 -11.561 1.00 91.50 173 SER A O 1
ATOM 1358 N N . SER A 1 174 ? 11.915 12.331 -11.070 1.00 90.06 174 SER A N 1
ATOM 1359 C CA . SER A 1 174 ? 11.983 12.453 -9.610 1.00 90.06 174 SER A CA 1
ATOM 1360 C C . SER A 1 174 ? 12.403 11.151 -8.924 1.00 90.06 174 SER A C 1
ATOM 1362 O O . SER A 1 174 ? 12.476 11.123 -7.697 1.00 90.06 174 SER A O 1
ATOM 1364 N N . GLU A 1 175 ? 12.647 10.090 -9.689 1.00 90.44 175 GLU A N 1
ATOM 1365 C CA . GLU A 1 175 ? 13.055 8.781 -9.195 1.00 90.44 175 GLU A CA 1
ATOM 1366 C C . GLU A 1 175 ? 14.572 8.597 -9.385 1.00 90.44 175 GLU A C 1
ATOM 1368 O O . GLU A 1 175 ? 15.150 9.199 -10.296 1.00 90.44 175 GLU A O 1
ATOM 1373 N N . PRO A 1 176 ? 15.240 7.790 -8.540 1.00 90.19 176 PRO A N 1
ATOM 1374 C CA . PRO A 1 176 ? 16.693 7.619 -8.602 1.00 90.19 176 PRO A CA 1
ATOM 1375 C C . PRO A 1 176 ? 17.171 7.003 -9.921 1.00 90.19 176 PRO A C 1
ATOM 1377 O O . PRO A 1 176 ? 18.201 7.408 -10.454 1.00 90.19 176 PRO A O 1
ATOM 1380 N N . VAL A 1 177 ? 16.402 6.048 -10.457 1.00 92.12 177 VAL A N 1
ATOM 1381 C CA . VAL A 1 177 ? 16.774 5.262 -11.635 1.00 92.12 177 VAL A CA 1
ATOM 1382 C C . VAL A 1 177 ? 15.627 5.239 -12.638 1.00 92.12 177 VAL A C 1
ATOM 1384 O O . VAL A 1 177 ? 14.549 4.696 -12.383 1.00 92.12 177 VAL A O 1
ATOM 1387 N N . TRP A 1 178 ? 15.862 5.841 -13.801 1.00 94.19 178 TRP A N 1
ATOM 1388 C CA . TRP A 1 178 ? 14.883 5.946 -14.876 1.00 94.19 178 TRP A CA 1
ATOM 1389 C C . TRP A 1 178 ? 15.556 6.173 -16.231 1.00 94.19 178 TRP A C 1
ATOM 1391 O O . TRP A 1 178 ? 16.696 6.628 -16.311 1.00 94.19 178 TRP A O 1
ATOM 1401 N N . PHE A 1 179 ? 14.827 5.897 -17.309 1.00 92.88 179 PHE A N 1
ATOM 1402 C CA . PHE A 1 179 ? 15.266 6.156 -18.677 1.00 92.88 179 PHE A CA 1
ATOM 1403 C C . PHE A 1 179 ? 14.093 6.574 -19.571 1.00 92.88 179 PHE A C 1
ATOM 1405 O O . PHE A 1 179 ? 12.924 6.554 -19.175 1.00 92.88 179 PHE A O 1
ATOM 1412 N N . THR A 1 180 ? 14.404 6.990 -20.798 1.00 94.44 180 THR A N 1
ATOM 1413 C CA . THR A 1 180 ? 13.404 7.264 -21.837 1.00 94.44 180 THR A CA 1
ATOM 1414 C C . THR A 1 180 ? 13.560 6.237 -22.949 1.00 94.44 180 THR A C 1
ATOM 1416 O O . THR A 1 180 ? 14.644 6.087 -23.503 1.00 94.44 180 THR A O 1
ATOM 1419 N N . SER A 1 181 ? 12.486 5.520 -23.270 1.00 92.12 181 SER A N 1
ATOM 1420 C CA . SER A 1 181 ? 12.482 4.558 -24.380 1.00 92.12 181 SER A CA 1
ATOM 1421 C C . SER A 1 181 ? 12.622 5.251 -25.743 1.00 92.12 181 SER A C 1
ATOM 1423 O O . SER A 1 181 ? 12.383 6.453 -25.877 1.00 92.12 181 SER A O 1
ATOM 1425 N N . SER A 1 182 ? 12.902 4.477 -26.795 1.00 93.25 182 SER A N 1
ATOM 1426 C CA . SER A 1 182 ? 12.939 4.965 -28.186 1.00 93.25 182 SER A CA 1
ATOM 1427 C C . SER A 1 182 ? 11.620 5.589 -28.671 1.00 93.25 182 SER A C 1
ATOM 1429 O O . SER A 1 182 ? 11.613 6.321 -29.656 1.00 93.25 182 SER A O 1
ATOM 1431 N N . GLN A 1 183 ? 10.513 5.344 -27.964 1.00 94.69 183 GLN A N 1
ATOM 1432 C CA . GLN A 1 183 ? 9.194 5.928 -28.229 1.00 94.69 183 GLN A CA 1
ATOM 1433 C C . GLN A 1 183 ? 8.903 7.172 -27.367 1.00 94.69 183 GLN A C 1
ATOM 1435 O O . GLN A 1 183 ? 7.749 7.570 -27.230 1.00 94.69 183 GLN A O 1
ATOM 1440 N N . ALA A 1 184 ? 9.927 7.777 -26.754 1.00 94.06 184 ALA A N 1
ATOM 1441 C CA . ALA A 1 184 ? 9.813 8.939 -25.866 1.00 94.06 184 ALA A CA 1
ATOM 1442 C C . ALA A 1 184 ? 8.954 8.712 -24.602 1.00 94.06 184 ALA A C 1
ATOM 1444 O O . ALA A 1 184 ? 8.497 9.664 -23.966 1.00 94.06 184 ALA A O 1
ATOM 1445 N N . VAL A 1 185 ? 8.758 7.452 -24.199 1.00 94.94 185 VAL A N 1
ATOM 1446 C CA . VAL A 1 185 ? 8.065 7.102 -22.950 1.00 94.94 185 VAL A CA 1
ATOM 1447 C C . VAL A 1 185 ? 9.068 7.075 -21.803 1.00 94.94 185 VAL A C 1
ATOM 1449 O O . VAL A 1 185 ? 10.081 6.379 -21.898 1.00 94.94 185 VAL A O 1
ATOM 1452 N N . LYS A 1 186 ? 8.769 7.809 -20.727 1.00 95.56 186 LYS A N 1
ATOM 1453 C CA . LYS A 1 186 ? 9.542 7.806 -19.480 1.00 95.56 186 LYS A CA 1
ATOM 1454 C C . LYS A 1 186 ? 9.242 6.550 -18.666 1.00 95.56 186 LYS A C 1
ATOM 1456 O O . LYS A 1 186 ? 8.073 6.256 -18.406 1.00 95.56 186 LYS A O 1
ATOM 1461 N N . ILE A 1 187 ? 10.294 5.845 -18.266 1.00 94.56 187 ILE A N 1
ATOM 1462 C CA . ILE A 1 187 ? 10.226 4.581 -17.536 1.00 94.56 187 ILE A CA 1
ATOM 1463 C C . ILE A 1 187 ? 11.071 4.682 -16.269 1.00 94.56 187 ILE A C 1
ATOM 1465 O O . ILE A 1 187 ? 12.250 5.012 -16.354 1.00 94.56 187 ILE A O 1
ATOM 1469 N N . THR A 1 188 ? 10.490 4.353 -15.120 1.00 94.81 188 THR A N 1
ATOM 1470 C CA . THR A 1 188 ? 11.208 4.184 -13.849 1.00 94.81 188 THR A CA 1
ATOM 1471 C C . THR A 1 188 ? 11.535 2.709 -13.638 1.00 94.81 188 THR A C 1
ATOM 1473 O O . THR A 1 188 ? 10.686 1.847 -13.890 1.00 94.81 188 THR A O 1
ATOM 1476 N N . VAL A 1 189 ? 12.734 2.407 -13.135 1.00 92.81 189 VAL A N 1
ATOM 1477 C CA . VAL A 1 189 ? 13.098 1.048 -12.710 1.00 92.81 189 VAL A CA 1
ATOM 1478 C C . VAL A 1 189 ? 12.714 0.867 -11.241 1.00 92.81 189 VAL A C 1
ATOM 1480 O O . VAL A 1 189 ? 13.103 1.659 -10.388 1.00 92.81 189 VAL A O 1
ATOM 1483 N N . LYS A 1 190 ? 11.888 -0.142 -10.951 1.00 91.44 190 LYS A N 1
ATOM 1484 C CA . LYS A 1 190 ? 11.391 -0.472 -9.601 1.00 91.44 190 LYS A CA 1
ATOM 1485 C C . LYS A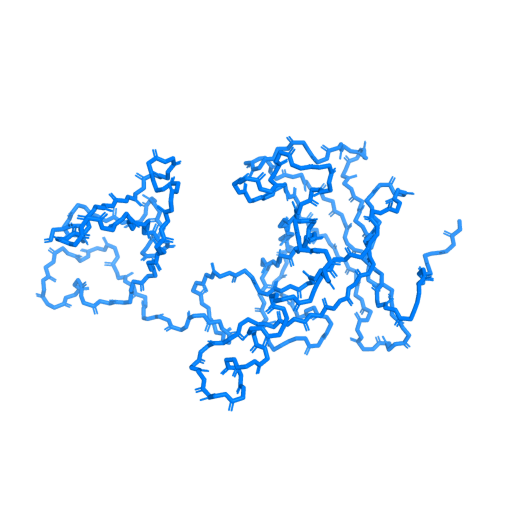 1 190 ? 11.976 -1.764 -9.034 1.00 91.44 190 LYS A C 1
ATOM 1487 O O . LYS A 1 190 ? 11.808 -2.009 -7.847 1.00 91.44 190 LYS A O 1
ATOM 1492 N N . TYR A 1 191 ? 12.552 -2.612 -9.882 1.00 91.12 191 TYR A N 1
ATOM 1493 C CA . TYR A 1 191 ? 13.357 -3.765 -9.490 1.00 91.12 191 TYR A CA 1
ATOM 1494 C C . TYR A 1 191 ? 14.380 -4.052 -10.607 1.00 91.12 191 TYR A C 1
ATOM 1496 O O . TYR A 1 191 ? 13.940 -4.110 -11.765 1.00 91.12 191 TYR A O 1
ATOM 1504 N N . PRO A 1 192 ? 15.678 -4.269 -10.302 1.00 88.88 192 PRO A N 1
ATOM 1505 C CA . PRO A 1 192 ? 16.320 -4.194 -8.976 1.00 88.88 192 PRO A CA 1
ATOM 1506 C C . PRO A 1 192 ? 16.115 -2.862 -8.248 1.00 88.88 192 PRO A C 1
ATOM 1508 O O . PRO A 1 192 ? 15.748 -1.868 -8.878 1.00 88.88 192 PRO A O 1
ATOM 1511 N N . ASP A 1 193 ? 16.271 -2.878 -6.922 1.00 85.88 193 ASP A N 1
ATOM 1512 C CA . ASP A 1 193 ? 16.182 -1.660 -6.111 1.00 85.88 193 ASP A CA 1
ATOM 1513 C C . ASP A 1 193 ? 17.323 -0.691 -6.496 1.00 85.88 193 ASP A C 1
ATOM 1515 O O . ASP A 1 193 ? 18.316 -1.083 -7.117 1.00 85.88 193 ASP A O 1
ATOM 1519 N N . ASP A 1 194 ? 17.171 0.597 -6.185 1.00 81.69 194 ASP A N 1
ATOM 1520 C CA . ASP A 1 194 ? 18.065 1.663 -6.657 1.00 81.69 194 ASP A CA 1
ATOM 1521 C C . ASP A 1 194 ? 19.506 1.542 -6.144 1.00 81.69 194 ASP A C 1
ATOM 1523 O O . ASP A 1 194 ? 20.428 2.032 -6.796 1.00 81.69 194 ASP A O 1
ATOM 1527 N N . ASP A 1 195 ? 19.707 0.870 -5.012 1.00 80.81 195 ASP A N 1
ATOM 1528 C CA . ASP A 1 195 ? 21.015 0.541 -4.446 1.00 80.81 195 ASP A CA 1
ATOM 1529 C C . ASP A 1 195 ? 21.578 -0.816 -4.912 1.00 80.81 195 ASP A C 1
ATOM 1531 O O . ASP A 1 195 ? 22.745 -1.110 -4.645 1.00 80.81 195 ASP A O 1
ATOM 1535 N N . GLU A 1 196 ? 20.788 -1.627 -5.624 1.00 82.69 196 GLU A N 1
ATOM 1536 C CA . GLU A 1 196 ? 21.195 -2.937 -6.156 1.00 82.69 196 GLU A CA 1
ATOM 1537 C C . GLU A 1 196 ? 21.460 -2.928 -7.670 1.00 82.69 196 GLU A C 1
ATOM 1539 O O . GLU A 1 196 ? 22.201 -3.783 -8.160 1.00 82.69 196 GLU A O 1
ATOM 1544 N N . ILE A 1 197 ? 20.849 -2.006 -8.419 1.00 82.56 197 ILE A N 1
ATOM 1545 C CA . ILE A 1 197 ? 20.977 -1.958 -9.879 1.00 82.56 197 ILE A CA 1
ATOM 1546 C C . ILE A 1 197 ? 22.368 -1.480 -10.328 1.00 82.56 197 ILE A C 1
ATOM 1548 O O . ILE A 1 197 ? 22.904 -0.501 -9.806 1.00 82.56 197 ILE A O 1
ATOM 1552 N N . THR A 1 198 ? 22.950 -2.142 -11.332 1.00 81.88 198 THR A N 1
ATOM 1553 C CA . THR A 1 198 ? 24.273 -1.788 -11.879 1.00 81.88 198 THR A CA 1
ATOM 1554 C C . THR A 1 198 ? 24.173 -1.003 -13.196 1.00 81.88 198 THR A C 1
ATOM 1556 O O . THR A 1 198 ? 23.172 -1.109 -13.910 1.00 81.88 198 THR A O 1
ATOM 1559 N N . PRO A 1 199 ? 25.205 -0.225 -13.580 1.00 79.44 199 PRO A N 1
ATOM 1560 C CA . PRO A 1 199 ? 25.238 0.453 -14.878 1.00 79.44 199 PRO A CA 1
ATOM 1561 C C . PRO A 1 199 ? 25.098 -0.496 -16.077 1.00 79.44 199 PRO A C 1
ATOM 1563 O O . PRO A 1 199 ? 24.496 -0.130 -17.082 1.00 79.44 199 PRO A O 1
ATOM 1566 N N . GLU A 1 200 ? 25.620 -1.720 -15.982 1.00 79.50 200 GLU A N 1
ATOM 1567 C CA . GLU A 1 200 ? 25.524 -2.741 -17.032 1.00 79.50 200 GLU A CA 1
ATOM 1568 C C . GLU A 1 200 ? 24.080 -3.211 -17.258 1.00 79.50 200 GLU A C 1
ATOM 1570 O O . GLU A 1 200 ? 23.746 -3.610 -18.368 1.00 79.50 200 GLU A O 1
ATOM 1575 N N . GLN A 1 201 ? 23.214 -3.119 -16.243 1.00 74.94 201 GLN A N 1
ATOM 1576 C CA . GLN A 1 201 ? 21.783 -3.441 -16.336 1.00 74.94 201 GLN A CA 1
ATOM 1577 C C . GLN A 1 201 ? 20.945 -2.320 -16.979 1.00 74.94 201 GLN A C 1
ATOM 1579 O O . GLN A 1 201 ? 19.759 -2.517 -17.246 1.00 74.94 201 GLN A O 1
ATOM 1584 N N . LEU A 1 202 ? 21.535 -1.142 -17.209 1.00 73.50 202 LEU A N 1
ATOM 1585 C CA . LEU A 1 202 ? 20.873 0.025 -17.808 1.00 73.50 202 LEU A CA 1
ATOM 1586 C C . LEU A 1 202 ? 21.213 0.239 -19.292 1.00 73.50 202 LEU A C 1
ATOM 1588 O O . LEU A 1 202 ? 20.624 1.127 -19.914 1.00 73.50 202 LEU A O 1
ATOM 1592 N N . ASN A 1 203 ? 22.155 -0.539 -19.836 1.00 64.00 203 ASN A N 1
ATOM 1593 C CA . ASN A 1 203 ? 22.623 -0.461 -21.226 1.00 64.00 203 ASN A CA 1
ATOM 1594 C C . ASN A 1 203 ? 21.941 -1.499 -22.123 1.00 64.00 203 ASN A C 1
ATOM 1596 O O . ASN A 1 203 ? 21.733 -1.174 -23.314 1.00 64.00 203 ASN A O 1
#